Protein AF-A0A8S3TZ67-F1 (afdb_monomer)

Secondary structure (DSSP, 8-state):
-HHHHHHT--HHHHHHHHHHHHHHHHTTGGGTTTS-HHHHHHHHHHHHHHTT--TTTS-TTT--HHHHHHHHHHHHHHHHHTT--B-SSSTT-BTTTTS-HHHHHHHHHHHHT--SHHHHHHHHHHHHHHHTT-------S-HHHHHHHHHHHHHHHHHHHHHHHHHHHHHHHHHHHHHHHHTTS--

Mean predicted aligned error: 13.48 Å

Radius of gyration: 19.97 Å; Cα contacts (8 Å, |Δi|>4): 130; chains: 1; bounding box: 41×40×71 Å

Structure (mmCIF, N/CA/C/O backbone):
data_AF-A0A8S3TZ67-F1
#
_entry.id   AF-A0A8S3TZ67-F1
#
loop_
_atom_site.group_PDB
_atom_site.id
_atom_site.type_symbol
_atom_site.label_atom_id
_atom_site.label_alt_id
_atom_site.label_comp_id
_atom_site.label_asym_id
_atom_site.label_entity_id
_atom_site.label_seq_id
_atom_site.pdbx_PDB_ins_code
_atom_site.Cartn_x
_atom_site.Cartn_y
_atom_site.Cartn_z
_atom_site.occupancy
_atom_site.B_iso_or_equiv
_atom_site.auth_seq_id
_atom_site.auth_comp_id
_atom_site.auth_asym_id
_atom_site.auth_atom_id
_atom_site.pdbx_PDB_model_num
ATOM 1 N N . MET A 1 1 ? 15.037 -9.070 14.033 1.00 59.31 1 MET A N 1
ATOM 2 C CA . MET A 1 1 ? 14.341 -10.080 13.208 1.00 59.31 1 MET A CA 1
ATOM 3 C C . MET A 1 1 ? 13.745 -9.465 11.938 1.00 59.31 1 MET A C 1
ATOM 5 O O . MET A 1 1 ? 14.031 -9.953 10.861 1.00 59.31 1 MET A O 1
ATOM 9 N N . GLU A 1 2 ? 13.053 -8.323 12.009 1.00 57.09 2 GLU A N 1
ATOM 10 C CA . GLU A 1 2 ? 12.506 -7.618 10.828 1.00 57.09 2 GLU A CA 1
ATOM 11 C C . GLU A 1 2 ? 13.542 -6.859 9.967 1.00 57.09 2 GLU A C 1
ATOM 13 O O . GLU A 1 2 ? 13.367 -6.686 8.762 1.00 57.09 2 GLU A O 1
ATOM 18 N N . ILE A 1 3 ? 14.631 -6.388 10.584 1.00 60.09 3 ILE A N 1
ATOM 19 C CA . ILE A 1 3 ? 15.734 -5.696 9.892 1.00 60.09 3 ILE A CA 1
ATOM 20 C C . ILE A 1 3 ? 16.461 -6.654 8.934 1.00 60.09 3 ILE A C 1
ATOM 22 O O . ILE A 1 3 ? 16.800 -6.258 7.823 1.00 60.09 3 ILE A O 1
ATOM 26 N N . ALA A 1 4 ? 16.614 -7.922 9.329 1.00 61.59 4 ALA A N 1
ATOM 27 C CA . ALA A 1 4 ? 17.269 -8.946 8.517 1.00 61.59 4 ALA A CA 1
ATOM 28 C C . ALA A 1 4 ? 16.495 -9.246 7.220 1.00 61.59 4 ALA A C 1
ATOM 30 O O . ALA A 1 4 ? 17.108 -9.397 6.170 1.00 61.59 4 ALA A O 1
ATOM 31 N N . LEU A 1 5 ? 15.155 -9.250 7.263 1.00 67.50 5 LEU A N 1
ATOM 32 C CA . LEU A 1 5 ? 14.333 -9.472 6.066 1.00 67.50 5 LEU A CA 1
ATOM 33 C C . LEU A 1 5 ? 14.510 -8.357 5.028 1.00 67.50 5 LEU A C 1
ATOM 35 O O . LEU A 1 5 ? 14.670 -8.636 3.849 1.00 67.50 5 LEU A O 1
ATOM 39 N N . VAL A 1 6 ? 14.552 -7.093 5.464 1.00 68.06 6 VAL A N 1
ATOM 40 C CA . VAL A 1 6 ? 14.756 -5.958 4.542 1.00 68.06 6 VAL A CA 1
ATOM 41 C C . VAL A 1 6 ? 16.170 -5.939 3.967 1.00 68.06 6 VAL A C 1
ATOM 43 O O . VAL A 1 6 ? 16.365 -5.557 2.814 1.00 68.06 6 VAL A O 1
ATOM 46 N N . GLN A 1 7 ? 17.169 -6.333 4.760 1.00 69.69 7 GLN A N 1
ATOM 47 C CA . GLN A 1 7 ? 18.560 -6.410 4.304 1.00 69.69 7 GLN A CA 1
ATOM 48 C C . GLN A 1 7 ? 18.729 -7.429 3.171 1.00 69.69 7 GLN A C 1
ATOM 50 O O . GLN A 1 7 ? 19.477 -7.166 2.226 1.00 69.69 7 GLN A O 1
ATOM 55 N N . ASN A 1 8 ? 17.965 -8.520 3.229 1.00 76.06 8 ASN A N 1
ATOM 56 C CA . ASN A 1 8 ? 17.988 -9.596 2.245 1.00 76.06 8 ASN A CA 1
ATOM 57 C C . ASN A 1 8 ? 17.088 -9.354 1.025 1.00 76.06 8 ASN A C 1
ATOM 59 O O . ASN A 1 8 ? 17.009 -10.225 0.169 1.00 76.06 8 ASN A O 1
ATOM 63 N N . PHE A 1 9 ? 16.444 -8.187 0.898 1.00 77.31 9 PHE A N 1
ATOM 64 C CA . PHE A 1 9 ? 15.652 -7.897 -0.296 1.00 77.31 9 PHE A CA 1
ATOM 65 C C . PHE A 1 9 ? 16.495 -7.901 -1.575 1.00 77.31 9 PHE A C 1
ATOM 67 O O . PHE A 1 9 ? 17.571 -7.284 -1.631 1.00 77.31 9 PHE A O 1
ATOM 74 N N . THR A 1 10 ? 15.946 -8.504 -2.628 1.00 79.44 10 THR A N 1
ATOM 75 C CA . THR A 1 10 ? 16.467 -8.388 -3.994 1.00 79.44 10 THR A CA 1
ATOM 76 C C . THR A 1 10 ? 16.389 -6.931 -4.486 1.00 79.44 10 THR A C 1
ATOM 78 O O . THR A 1 10 ? 15.688 -6.097 -3.893 1.00 79.44 10 THR A O 1
ATOM 81 N N . PRO A 1 11 ? 17.115 -6.553 -5.555 1.00 79.44 11 PRO A N 1
ATOM 82 C CA . PRO A 1 11 ? 17.018 -5.212 -6.137 1.00 79.44 11 PRO A CA 1
ATOM 83 C C . PRO A 1 11 ? 15.591 -4.831 -6.557 1.00 79.44 11 PRO A C 1
ATOM 85 O O . PRO A 1 11 ? 15.162 -3.698 -6.301 1.00 79.44 11 PRO A O 1
ATOM 88 N N . LEU A 1 12 ? 14.845 -5.775 -7.141 1.00 80.38 12 LEU A N 1
ATOM 89 C CA . LEU A 1 12 ? 13.431 -5.607 -7.468 1.00 80.38 12 LEU A CA 1
ATOM 90 C C . LEU A 1 12 ? 12.615 -5.313 -6.202 1.00 80.38 12 LEU A C 1
ATOM 92 O O . LEU A 1 12 ? 11.968 -4.269 -6.126 1.00 80.38 12 LEU A O 1
ATOM 96 N N . GLN A 1 13 ? 12.754 -6.137 -5.159 1.00 82.62 13 GLN A N 1
ATOM 97 C CA . GLN A 1 13 ? 11.997 -5.968 -3.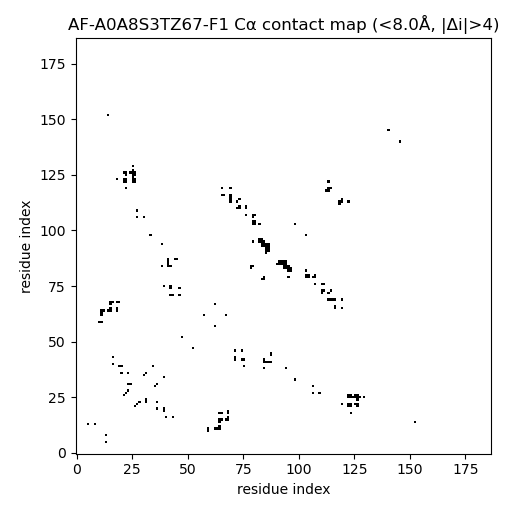917 1.00 82.62 13 GLN A CA 1
ATOM 98 C C . GLN A 1 13 ? 12.298 -4.637 -3.211 1.00 82.62 13 GLN A C 1
ATOM 100 O O . GLN A 1 13 ? 11.405 -3.952 -2.704 1.00 82.62 13 GLN A O 1
ATOM 105 N N . LYS A 1 14 ? 13.568 -4.210 -3.223 1.00 82.44 14 LYS A N 1
ATOM 106 C CA . LYS A 1 14 ? 13.978 -2.885 -2.728 1.00 82.44 14 LYS A CA 1
ATOM 107 C C . LYS A 1 14 ? 13.292 -1.764 -3.506 1.00 82.44 14 LYS A C 1
ATOM 109 O O . LYS A 1 14 ? 12.814 -0.807 -2.896 1.00 82.44 14 LYS A O 1
ATOM 114 N N . SER A 1 15 ? 13.230 -1.882 -4.829 1.00 83.44 15 SER A N 1
ATOM 115 C CA . SER A 1 15 ? 12.606 -0.886 -5.707 1.00 83.44 15 SER A CA 1
ATOM 116 C C . SER A 1 15 ? 11.095 -0.813 -5.488 1.00 83.44 15 SER A C 1
ATOM 118 O O . SER A 1 15 ? 10.561 0.276 -5.272 1.00 83.44 15 SER A O 1
ATOM 120 N N . THR A 1 16 ? 10.423 -1.963 -5.438 1.00 87.38 16 THR A N 1
ATOM 121 C CA . THR A 1 16 ? 8.992 -2.089 -5.132 1.00 87.38 16 THR A CA 1
ATOM 122 C C . THR A 1 16 ? 8.666 -1.458 -3.780 1.00 87.38 16 THR A C 1
ATOM 124 O O . THR A 1 16 ? 7.779 -0.608 -3.676 1.00 87.38 16 THR A O 1
ATOM 127 N N . PHE A 1 17 ? 9.440 -1.776 -2.739 1.00 87.00 17 PHE A N 1
ATOM 128 C CA . PHE A 1 17 ? 9.216 -1.215 -1.410 1.00 87.00 17 PHE A CA 1
ATOM 129 C C . PHE A 1 17 ? 9.448 0.306 -1.347 1.00 87.00 17 PHE A C 1
ATOM 131 O O . PHE A 1 17 ? 8.742 1.018 -0.627 1.00 87.00 17 PHE A O 1
ATOM 138 N N . LEU A 1 18 ? 10.407 0.836 -2.114 1.00 86.38 18 LEU A N 1
ATOM 139 C CA . LEU A 1 18 ? 10.620 2.282 -2.239 1.00 86.38 18 LEU A CA 1
ATOM 140 C C . LEU A 1 18 ? 9.444 2.980 -2.934 1.00 86.38 18 LEU A C 1
ATOM 142 O O . LEU A 1 18 ? 9.020 4.041 -2.472 1.00 86.38 18 LEU A O 1
ATOM 146 N N . LEU A 1 19 ? 8.888 2.385 -3.992 1.00 89.62 19 LEU A N 1
ATOM 147 C CA . LEU A 1 19 ? 7.702 2.909 -4.673 1.00 89.62 19 LEU A CA 1
ATOM 148 C C . LEU A 1 19 ? 6.471 2.892 -3.758 1.00 89.62 19 LEU A C 1
ATOM 150 O O . LEU A 1 19 ? 5.780 3.904 -3.659 1.00 89.62 19 LEU A O 1
ATOM 154 N N . LEU A 1 20 ? 6.246 1.805 -3.013 1.00 92.19 20 LEU A N 1
ATOM 155 C CA . LEU A 1 20 ? 5.174 1.730 -2.011 1.00 92.19 20 LEU A CA 1
ATOM 156 C C . LEU A 1 20 ? 5.321 2.819 -0.943 1.00 92.19 20 LEU A C 1
ATOM 158 O O . LEU A 1 20 ? 4.348 3.484 -0.594 1.00 92.19 20 LEU A O 1
ATOM 162 N N . LYS A 1 21 ? 6.545 3.063 -0.457 1.00 88.31 21 LYS A N 1
ATOM 163 C CA . LYS A 1 21 ? 6.825 4.169 0.470 1.0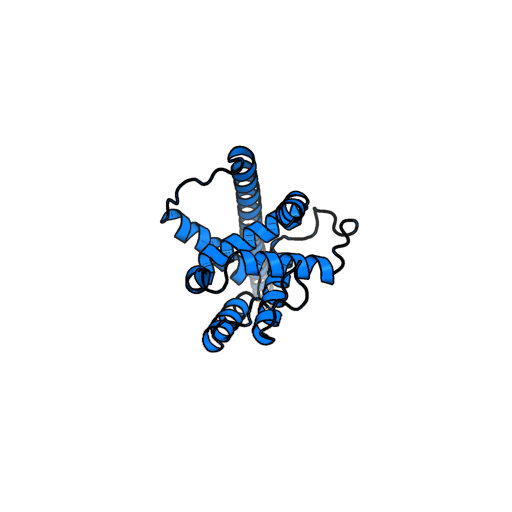0 88.31 21 LYS A CA 1
ATOM 164 C C . LYS A 1 21 ? 6.526 5.537 -0.139 1.00 88.31 21 LYS A C 1
ATOM 166 O O . LYS A 1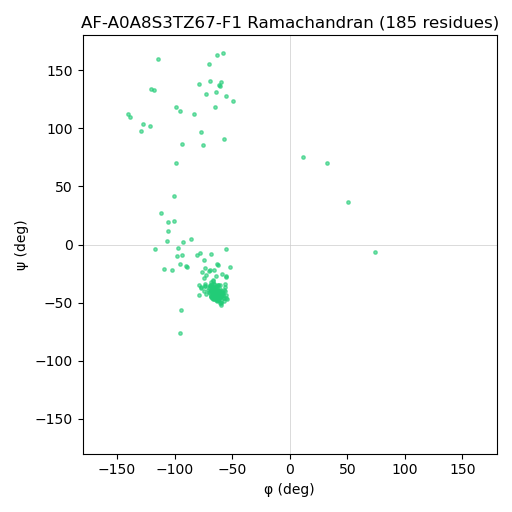 21 ? 6.006 6.393 0.575 1.00 88.31 21 LYS A O 1
ATOM 171 N N . ALA A 1 22 ? 6.857 5.750 -1.411 1.00 87.56 22 ALA A N 1
ATOM 172 C CA . ALA A 1 22 ? 6.544 6.993 -2.107 1.00 87.56 22 ALA A CA 1
ATOM 173 C C . ALA A 1 22 ? 5.025 7.190 -2.206 1.00 87.56 22 ALA A C 1
ATOM 175 O O . ALA A 1 22 ? 4.522 8.225 -1.786 1.00 87.56 22 ALA A O 1
ATOM 176 N N . ILE A 1 23 ? 4.277 6.175 -2.645 1.00 91.19 23 ILE A N 1
ATOM 177 C CA . ILE A 1 23 ? 2.806 6.219 -2.706 1.00 91.19 23 ILE A CA 1
ATOM 178 C C . ILE A 1 23 ? 2.213 6.499 -1.324 1.00 91.19 23 ILE A C 1
ATOM 180 O O . ILE A 1 23 ? 1.367 7.379 -1.186 1.00 91.19 23 ILE A O 1
ATOM 184 N N . HIS A 1 24 ? 2.698 5.807 -0.291 1.00 91.50 24 HIS A N 1
ATOM 185 C CA . HIS A 1 24 ? 2.246 6.003 1.081 1.00 91.50 24 HIS A CA 1
ATOM 186 C C . HIS A 1 24 ? 2.472 7.446 1.562 1.00 91.50 24 HIS A C 1
ATOM 188 O O . HIS A 1 24 ? 1.546 8.086 2.049 1.00 91.50 24 HIS A O 1
ATOM 194 N N . LYS A 1 25 ? 3.687 7.978 1.397 1.00 86.56 25 LYS A N 1
ATOM 195 C CA . LYS A 1 25 ? 4.037 9.327 1.865 1.00 86.56 25 LYS A CA 1
ATOM 196 C C . LYS A 1 25 ? 3.494 10.453 0.986 1.00 86.56 25 LYS A C 1
ATOM 198 O O . LYS A 1 25 ? 3.399 11.577 1.459 1.00 86.56 25 LYS A O 1
ATOM 203 N N . GLY A 1 26 ? 3.210 10.183 -0.284 1.00 86.31 26 GLY A N 1
ATOM 204 C CA . GLY A 1 26 ? 2.691 11.165 -1.229 1.00 86.31 26 GLY A CA 1
ATOM 205 C C . GLY A 1 26 ? 1.172 11.109 -1.315 1.00 86.31 26 GLY A C 1
ATOM 206 O O . GLY A 1 26 ? 0.472 11.954 -0.759 1.00 86.31 26 GLY A O 1
ATOM 207 N N . TYR A 1 27 ? 0.674 10.088 -2.010 1.00 90.31 27 TYR A N 1
ATOM 208 C CA . TYR A 1 27 ? -0.740 9.923 -2.349 1.00 90.31 27 TYR A CA 1
ATOM 209 C C . TYR A 1 27 ? -1.621 9.570 -1.146 1.00 90.31 27 TYR A C 1
ATOM 211 O O . TYR A 1 27 ? -2.726 10.084 -1.028 1.00 90.31 27 TYR A O 1
ATOM 219 N N . LEU A 1 28 ? -1.130 8.726 -0.235 1.00 91.56 28 LEU A N 1
ATOM 220 C CA . LEU A 1 28 ? -1.880 8.273 0.947 1.00 91.56 28 LEU A CA 1
ATOM 221 C C . LEU A 1 28 ? -1.476 9.014 2.229 1.00 91.56 28 LEU A C 1
ATOM 223 O O . LEU A 1 28 ? -1.708 8.517 3.330 1.00 91.56 28 LEU A O 1
ATOM 227 N N . SER A 1 29 ? -0.867 10.194 2.095 1.00 89.75 29 SER A N 1
ATOM 228 C CA . SER A 1 29 ? -0.321 10.969 3.216 1.00 89.75 29 SER A CA 1
ATOM 229 C C . SER A 1 29 ? -1.359 11.284 4.294 1.00 89.75 29 SER A C 1
ATOM 231 O O . SER A 1 29 ? -1.048 11.202 5.480 1.00 89.75 29 SER A O 1
ATOM 233 N N . GLU A 1 30 ? -2.607 11.555 3.902 1.00 91.19 30 GLU A N 1
ATOM 234 C CA . GLU A 1 30 ? -3.723 11.803 4.827 1.00 91.19 30 GLU A CA 1
ATOM 235 C C . GLU A 1 30 ? -4.056 10.602 5.734 1.00 91.19 30 GLU A C 1
ATOM 237 O O . GLU A 1 30 ? -4.702 10.759 6.770 1.00 91.19 30 GLU A O 1
ATOM 242 N N . TYR A 1 31 ? -3.600 9.401 5.366 1.00 92.56 31 TYR A N 1
ATOM 243 C CA . TYR A 1 31 ? -3.817 8.164 6.111 1.00 92.56 31 TYR A CA 1
ATOM 244 C C . TYR A 1 31 ? -2.563 7.676 6.841 1.00 92.56 31 TYR A C 1
ATOM 246 O O . TYR A 1 31 ? -2.621 6.618 7.464 1.00 92.56 31 TYR A O 1
ATOM 254 N N . ALA A 1 32 ? -1.444 8.406 6.798 1.00 88.12 32 ALA A N 1
ATOM 255 C CA . ALA A 1 32 ? -0.150 7.902 7.265 1.00 88.12 32 ALA A CA 1
ATOM 256 C C . ALA A 1 32 ? -0.092 7.583 8.772 1.00 88.12 32 ALA A C 1
ATOM 258 O O . ALA A 1 32 ? 0.663 6.702 9.192 1.00 88.12 32 ALA A O 1
ATOM 259 N N . GLU A 1 33 ? -0.910 8.260 9.583 1.00 87.88 33 GLU A N 1
ATOM 260 C CA . GLU A 1 33 ? -1.045 7.983 11.022 1.00 87.88 33 GLU A CA 1
ATOM 261 C C . GLU A 1 33 ? -1.809 6.681 11.307 1.00 87.88 33 GLU A C 1
ATOM 263 O O . GLU A 1 33 ? -1.610 6.047 12.339 1.00 87.88 33 GLU A O 1
ATOM 268 N N . ILE A 1 34 ? -2.674 6.268 10.378 1.00 91.00 34 ILE A N 1
ATOM 269 C CA . ILE A 1 34 ? -3.539 5.091 10.497 1.00 91.00 34 ILE A CA 1
ATOM 270 C C . ILE A 1 34 ? -2.851 3.896 9.837 1.00 91.00 34 ILE A C 1
ATOM 272 O O . ILE A 1 34 ? -2.601 2.870 10.468 1.00 91.00 34 ILE A O 1
ATOM 276 N N . LEU A 1 35 ? -2.498 4.045 8.561 1.00 92.12 35 LEU A N 1
ATOM 277 C CA . LEU A 1 35 ? -1.827 3.038 7.757 1.00 92.12 35 LEU A CA 1
ATOM 278 C C . LEU A 1 35 ? -0.327 3.323 7.698 1.00 92.12 35 LEU A C 1
ATOM 280 O O . LEU A 1 35 ? 0.224 3.689 6.667 1.00 92.12 35 LEU A O 1
ATOM 284 N N . THR A 1 36 ? 0.341 3.133 8.832 1.00 92.00 36 THR A N 1
ATOM 285 C CA . THR A 1 36 ? 1.783 3.366 8.965 1.00 92.00 36 THR A CA 1
ATOM 286 C C . THR A 1 36 ? 2.633 2.529 7.996 1.00 92.00 36 THR A C 1
ATOM 288 O O . THR A 1 36 ? 2.218 1.491 7.473 1.00 92.00 36 THR A O 1
ATOM 291 N N . THR A 1 37 ? 3.902 2.919 7.837 1.00 88.56 37 THR A N 1
ATOM 292 C CA . THR A 1 37 ? 4.900 2.162 7.054 1.00 88.56 37 THR A CA 1
ATOM 293 C C . THR A 1 37 ? 5.041 0.706 7.525 1.00 88.56 37 THR A C 1
ATOM 295 O O . THR A 1 37 ? 5.391 -0.161 6.726 1.00 88.56 37 THR A O 1
ATOM 298 N N . TYR A 1 38 ? 4.750 0.422 8.799 1.00 90.94 38 TYR A N 1
ATOM 299 C CA . TYR A 1 38 ? 4.791 -0.934 9.343 1.00 90.94 38 TYR A CA 1
ATOM 300 C C . TYR A 1 38 ? 3.725 -1.850 8.724 1.00 90.94 38 TYR A C 1
ATOM 302 O O . TYR A 1 38 ? 4.014 -3.004 8.408 1.00 90.94 38 TYR A O 1
ATOM 310 N N . HIS A 1 39 ? 2.522 -1.327 8.472 1.00 94.31 39 HIS A N 1
ATOM 311 C CA . HIS A 1 39 ? 1.459 -2.074 7.795 1.00 94.31 39 HIS A CA 1
ATOM 312 C C . HIS A 1 39 ? 1.859 -2.424 6.364 1.00 94.31 39 HIS A C 1
ATOM 314 O O . HIS A 1 39 ? 1.769 -3.581 5.971 1.00 94.31 39 HIS A O 1
ATOM 320 N N . TRP A 1 40 ? 2.378 -1.449 5.612 1.00 93.69 40 TRP A N 1
ATOM 321 C CA . TRP A 1 40 ? 2.870 -1.665 4.247 1.00 93.69 40 TRP A CA 1
ATOM 322 C C . TRP A 1 40 ? 3.982 -2.699 4.183 1.00 93.69 40 TRP A C 1
ATOM 324 O O . TRP A 1 40 ? 3.993 -3.553 3.304 1.00 93.69 40 TRP A O 1
ATOM 334 N N . LYS A 1 41 ? 4.903 -2.648 5.142 1.00 90.81 41 LYS A N 1
ATOM 335 C CA . LYS A 1 41 ? 5.993 -3.610 5.244 1.00 90.81 41 LYS A CA 1
ATOM 336 C C . LYS A 1 41 ? 5.500 -5.015 5.575 1.00 90.81 41 LYS A C 1
ATOM 338 O O . LYS A 1 41 ? 5.924 -5.968 4.933 1.00 90.81 41 LYS A O 1
ATOM 343 N N . THR A 1 42 ? 4.574 -5.133 6.522 1.00 93.19 42 THR A N 1
ATOM 344 C CA . THR A 1 42 ? 3.948 -6.411 6.880 1.00 93.19 42 THR A CA 1
ATOM 345 C C . THR A 1 42 ? 3.182 -7.002 5.699 1.00 93.19 42 THR A C 1
ATOM 347 O O . THR A 1 42 ? 3.375 -8.169 5.372 1.00 93.19 42 THR A O 1
ATOM 350 N N . ALA A 1 43 ? 2.364 -6.193 5.021 1.00 94.25 43 ALA A N 1
ATOM 351 C CA . ALA A 1 43 ? 1.627 -6.621 3.837 1.00 94.25 43 ALA A CA 1
ATOM 352 C C . ALA A 1 43 ? 2.571 -7.070 2.720 1.00 94.25 43 ALA A C 1
ATOM 354 O O . ALA A 1 43 ? 2.324 -8.090 2.088 1.00 94.25 43 ALA A O 1
ATOM 355 N N . TYR A 1 44 ? 3.678 -6.353 2.522 1.00 91.94 44 TYR A N 1
ATOM 356 C CA . TYR A 1 44 ? 4.668 -6.714 1.522 1.00 91.94 44 TYR A CA 1
ATOM 357 C C . TYR A 1 44 ? 5.346 -8.055 1.822 1.00 91.94 44 TYR A C 1
ATOM 359 O O . TYR A 1 44 ? 5.427 -8.903 0.942 1.00 91.94 44 TYR A O 1
ATOM 367 N N . PHE A 1 45 ? 5.767 -8.294 3.068 1.00 89.94 45 PHE A N 1
ATOM 368 C CA . PHE A 1 45 ? 6.357 -9.580 3.442 1.00 89.94 45 PHE A CA 1
ATOM 369 C C . PHE A 1 45 ? 5.381 -10.746 3.267 1.00 89.94 45 PHE A C 1
ATOM 371 O O . PHE A 1 45 ? 5.747 -11.756 2.673 1.00 89.94 45 PHE A O 1
ATOM 378 N N . LEU A 1 46 ? 4.136 -10.590 3.731 1.00 90.38 46 LEU A N 1
ATOM 379 C CA . LEU A 1 46 ? 3.101 -11.611 3.554 1.00 90.38 46 LEU A CA 1
ATOM 380 C C . LEU A 1 46 ? 2.793 -11.855 2.077 1.00 90.38 46 LEU A C 1
ATOM 382 O O . LEU A 1 46 ? 2.573 -12.992 1.671 1.00 90.38 46 LEU A O 1
ATOM 386 N N . TYR A 1 47 ? 2.769 -10.801 1.263 1.00 89.38 47 TYR A N 1
ATOM 387 C CA . TYR A 1 47 ? 2.588 -10.933 -0.174 1.00 89.38 47 TYR A CA 1
ATOM 388 C C . TYR A 1 47 ? 3.724 -11.756 -0.800 1.00 89.38 47 TYR A C 1
ATOM 390 O O . TYR A 1 47 ? 3.437 -12.708 -1.526 1.00 89.38 47 TYR A O 1
ATOM 398 N N . CYS A 1 48 ? 4.984 -11.451 -0.467 1.00 85.31 48 CYS A N 1
ATOM 399 C CA . CYS A 1 48 ? 6.145 -12.186 -0.971 1.00 85.31 48 CYS A CA 1
ATOM 400 C C . CYS A 1 48 ? 6.155 -13.662 -0.544 1.00 85.31 48 CYS A C 1
ATOM 402 O O . CYS A 1 48 ? 6.491 -14.523 -1.353 1.00 85.31 48 CYS A O 1
ATOM 404 N N . GLU A 1 49 ? 5.770 -13.954 0.702 1.00 84.06 49 GLU A N 1
ATOM 405 C CA . GLU A 1 49 ? 5.702 -15.318 1.243 1.00 84.06 49 GLU A CA 1
ATOM 406 C C . GLU A 1 49 ? 4.588 -16.147 0.583 1.00 84.06 49 GLU A C 1
ATOM 408 O O . GLU A 1 49 ? 4.815 -17.284 0.180 1.00 84.06 49 GLU A O 1
ATOM 413 N N . ASN A 1 50 ? 3.395 -15.566 0.413 1.00 80.19 50 ASN A N 1
ATOM 414 C CA . ASN A 1 50 ? 2.229 -16.279 -0.119 1.00 80.19 50 ASN A CA 1
ATOM 415 C C . ASN A 1 50 ? 2.292 -16.555 -1.627 1.00 80.19 50 ASN A C 1
ATOM 417 O O . ASN A 1 50 ? 1.551 -17.406 -2.115 1.00 80.19 50 ASN A O 1
ATOM 421 N N . HIS A 1 51 ? 3.120 -15.825 -2.372 1.00 71.88 51 HIS A N 1
ATOM 422 C CA . HIS A 1 51 ? 3.140 -15.902 -3.835 1.00 71.88 51 HIS A CA 1
ATOM 423 C C . HIS A 1 51 ? 4.346 -16.651 -4.391 1.00 71.88 51 HIS A C 1
ATOM 425 O O . HIS A 1 51 ? 4.632 -16.455 -5.569 1.00 71.88 51 HIS A O 1
ATOM 431 N N . GLU A 1 52 ? 5.018 -17.481 -3.570 1.00 57.78 52 GLU A N 1
ATOM 432 C CA . GLU A 1 52 ? 6.270 -18.179 -3.906 1.00 57.78 52 GLU A CA 1
ATOM 433 C C . GLU A 1 52 ? 7.094 -17.309 -4.852 1.00 57.78 52 GLU A C 1
ATOM 435 O O . GLU A 1 52 ? 7.148 -17.568 -6.056 1.00 57.78 52 GLU A O 1
ATOM 440 N N . PHE A 1 53 ? 7.643 -16.203 -4.330 1.00 55.81 53 PHE A N 1
ATOM 441 C CA . PHE A 1 53 ? 8.616 -15.413 -5.079 1.00 55.81 53 PHE A CA 1
ATOM 442 C C . PHE A 1 53 ? 9.762 -16.346 -5.452 1.00 55.81 53 PHE A C 1
ATOM 444 O O . PHE A 1 53 ? 10.692 -16.557 -4.682 1.00 55.81 53 PHE A O 1
ATOM 451 N N . ASP A 1 54 ? 9.646 -16.971 -6.616 1.00 49.81 54 ASP A N 1
ATOM 452 C CA . ASP A 1 54 ? 10.640 -17.870 -7.148 1.00 49.81 54 ASP A CA 1
ATOM 453 C C . ASP A 1 54 ? 11.763 -16.957 -7.631 1.00 49.81 54 ASP A C 1
ATOM 455 O O . ASP A 1 54 ? 11.775 -16.483 -8.771 1.00 49.81 54 ASP A O 1
ATOM 459 N N . GLU A 1 55 ? 12.652 -16.624 -6.691 1.00 51.12 55 GLU A N 1
ATOM 460 C CA . GLU A 1 55 ? 13.828 -15.766 -6.862 1.00 51.12 55 GLU A CA 1
ATOM 461 C C . GLU A 1 55 ? 14.695 -16.228 -8.047 1.00 51.12 55 GLU A C 1
ATOM 463 O O . GLU A 1 55 ? 15.472 -15.450 -8.589 1.00 51.12 55 GLU A O 1
ATOM 468 N N . LEU A 1 56 ? 14.529 -17.485 -8.478 1.00 42.25 56 LEU A N 1
ATOM 469 C CA . LEU A 1 56 ? 15.198 -18.110 -9.616 1.00 42.25 56 LEU A CA 1
ATOM 470 C C . LEU A 1 56 ? 14.462 -17.961 -10.959 1.00 42.25 56 LEU A C 1
ATOM 472 O O . LEU A 1 56 ? 15.089 -18.167 -11.997 1.00 42.25 56 LEU A O 1
ATOM 476 N N . LYS A 1 57 ? 13.162 -17.634 -10.981 1.00 43.62 57 LYS A N 1
ATOM 477 C CA . LYS A 1 57 ? 12.373 -17.511 -12.227 1.00 43.62 57 LYS A CA 1
ATOM 478 C C . LYS A 1 57 ? 12.132 -16.080 -12.680 1.00 43.62 57 LYS A C 1
ATOM 480 O O . LYS A 1 57 ? 11.848 -15.869 -13.856 1.00 43.62 57 LYS A O 1
ATOM 485 N N . ARG A 1 58 ? 12.219 -15.104 -11.779 1.00 50.78 58 ARG A N 1
ATOM 486 C CA . ARG A 1 58 ? 12.195 -13.690 -12.156 1.00 50.78 58 ARG A CA 1
ATOM 487 C C . ARG A 1 58 ? 13.629 -13.226 -12.324 1.00 50.78 58 ARG A C 1
ATOM 489 O O . ARG A 1 58 ? 14.229 -12.725 -11.383 1.00 50.78 58 ARG A O 1
ATOM 496 N N . ASP A 1 59 ? 14.170 -13.429 -13.521 1.00 48.25 59 ASP A N 1
ATOM 497 C CA . ASP A 1 59 ? 15.347 -12.683 -13.955 1.00 48.25 59 ASP A CA 1
ATOM 498 C C . ASP A 1 59 ? 15.060 -11.194 -13.672 1.00 48.25 59 ASP A C 1
ATOM 500 O O . ASP A 1 59 ? 14.022 -10.671 -14.094 1.00 48.25 59 ASP A O 1
ATOM 504 N N . ASP A 1 60 ? 15.930 -10.532 -12.899 1.00 51.62 60 ASP A N 1
ATOM 505 C CA . ASP A 1 60 ? 15.805 -9.135 -12.432 1.00 51.62 60 ASP A CA 1
ATOM 506 C C . ASP A 1 60 ? 15.617 -8.126 -13.595 1.00 51.62 60 ASP A C 1
ATOM 508 O O . ASP A 1 60 ? 15.443 -6.924 -13.382 1.00 51.62 60 ASP A O 1
ATOM 512 N N . THR A 1 61 ? 15.668 -8.603 -14.839 1.00 51.62 61 THR A N 1
ATOM 513 C CA . THR A 1 61 ? 15.572 -7.847 -16.082 1.00 51.62 61 THR A CA 1
ATOM 514 C C . THR A 1 61 ? 14.173 -7.786 -16.709 1.00 51.62 61 THR A C 1
ATOM 516 O O . THR A 1 61 ? 13.950 -6.884 -17.517 1.00 51.62 61 THR A O 1
ATOM 519 N N . GLU A 1 62 ? 13.216 -8.651 -16.342 1.00 56.47 62 GLU A N 1
ATOM 520 C CA . GLU A 1 62 ? 11.902 -8.702 -17.025 1.00 56.47 62 GLU A CA 1
ATOM 521 C C . GLU A 1 62 ? 10.708 -8.180 -16.212 1.00 56.47 62 GLU A C 1
ATOM 523 O O . GLU A 1 62 ? 9.698 -7.791 -16.799 1.00 56.47 62 GLU A O 1
ATOM 528 N N . VAL A 1 63 ? 10.792 -8.125 -14.878 1.00 67.50 63 VAL A N 1
ATOM 529 C CA . VAL A 1 63 ? 9.646 -7.719 -14.046 1.00 67.50 63 VAL A CA 1
ATOM 530 C C . VAL A 1 63 ? 9.754 -6.259 -13.631 1.00 67.50 63 VAL A C 1
ATOM 532 O O . VAL A 1 63 ? 10.676 -5.851 -12.926 1.00 67.50 63 VAL A O 1
ATOM 535 N N . CYS A 1 64 ? 8.772 -5.461 -14.049 1.00 77.81 64 CYS A N 1
ATOM 536 C CA . CYS A 1 64 ? 8.701 -4.055 -13.695 1.00 77.81 64 CYS A CA 1
ATOM 537 C C . CYS A 1 64 ? 8.290 -3.897 -12.215 1.00 77.81 64 CYS A C 1
ATOM 539 O O . CYS A 1 64 ? 7.255 -4.433 -11.813 1.00 77.81 64 CYS A O 1
ATOM 541 N N . PRO A 1 65 ? 9.013 -3.105 -11.395 1.00 83.56 65 PRO A N 1
ATOM 542 C CA . PRO A 1 65 ? 8.632 -2.851 -10.000 1.00 83.56 65 PRO A CA 1
ATOM 543 C C . PRO A 1 65 ? 7.211 -2.291 -9.838 1.00 83.56 65 PRO A C 1
ATOM 545 O O . PRO A 1 65 ? 6.570 -2.496 -8.814 1.00 83.56 65 PRO A O 1
ATOM 548 N N . PHE A 1 66 ? 6.695 -1.585 -10.847 1.00 85.25 66 PHE A N 1
ATOM 549 C CA . PHE A 1 66 ? 5.328 -1.061 -10.851 1.00 85.25 66 PHE A CA 1
ATOM 550 C C . PHE A 1 66 ? 4.261 -2.163 -10.937 1.00 85.25 66 PHE A C 1
ATOM 552 O O . PHE A 1 66 ? 3.198 -2.014 -10.333 1.00 85.25 66 PHE A O 1
ATOM 559 N N . ASP A 1 67 ? 4.547 -3.271 -11.624 1.00 84.50 67 ASP A N 1
ATOM 560 C CA . ASP A 1 67 ? 3.634 -4.417 -11.687 1.00 84.50 67 ASP A CA 1
ATOM 561 C C . ASP A 1 67 ? 3.532 -5.074 -10.309 1.00 84.50 67 ASP A C 1
ATOM 563 O O . ASP A 1 67 ? 2.446 -5.384 -9.823 1.00 84.50 67 ASP A O 1
ATOM 567 N N . GLU A 1 68 ? 4.665 -5.213 -9.622 1.00 86.38 68 GLU A N 1
ATOM 568 C CA . GLU A 1 68 ? 4.693 -5.732 -8.259 1.00 86.38 68 GLU A CA 1
ATOM 569 C C . GLU A 1 68 ? 4.006 -4.786 -7.267 1.00 86.38 68 GLU A C 1
ATOM 571 O O . GLU A 1 68 ? 3.242 -5.237 -6.417 1.00 86.38 68 G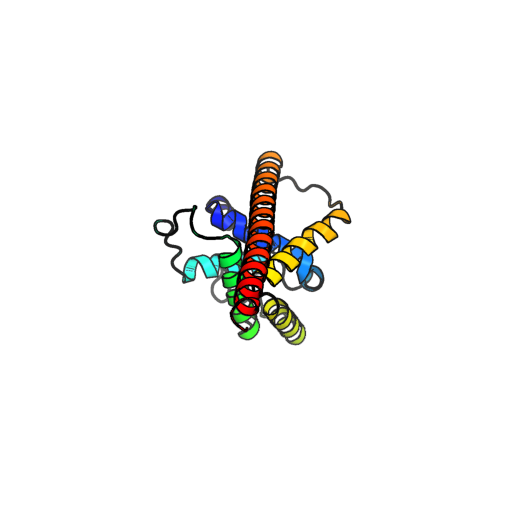LU A O 1
ATOM 576 N N . VAL A 1 69 ? 4.200 -3.470 -7.410 1.00 91.19 69 VAL A N 1
ATOM 577 C CA . VAL A 1 69 ? 3.457 -2.465 -6.635 1.00 91.19 69 VAL A CA 1
ATOM 578 C C . VAL A 1 69 ? 1.952 -2.652 -6.81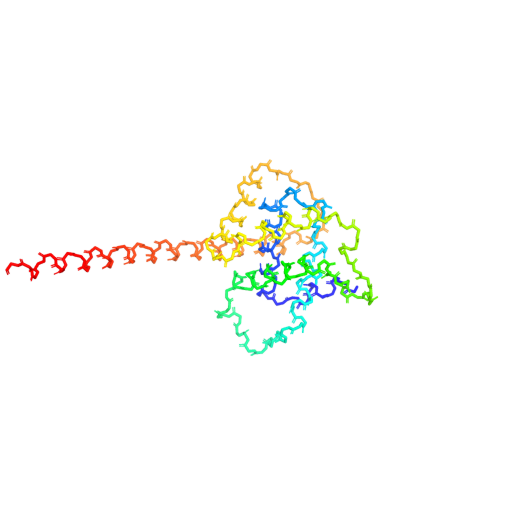1 1.00 91.19 69 VAL A C 1
ATOM 580 O O . VAL A 1 69 ? 1.235 -2.648 -5.813 1.00 91.19 69 VAL A O 1
ATOM 583 N N . SER A 1 70 ? 1.470 -2.843 -8.043 1.00 90.88 70 SER A N 1
ATOM 584 C CA . SER A 1 70 ? 0.046 -3.075 -8.314 1.00 90.88 70 SER A CA 1
ATOM 585 C C . SER A 1 70 ? -0.481 -4.294 -7.549 1.00 90.88 70 SER A C 1
ATOM 587 O O . SER A 1 70 ? -1.499 -4.207 -6.863 1.00 90.88 70 SER A O 1
ATOM 589 N N . LEU A 1 71 ? 0.262 -5.404 -7.567 1.00 90.88 71 LEU A N 1
ATOM 590 C CA . LEU A 1 71 ? -0.117 -6.628 -6.858 1.00 90.88 71 LEU A CA 1
ATOM 591 C C . LEU A 1 71 ? -0.146 -6.434 -5.334 1.00 90.88 71 LEU A C 1
ATOM 593 O O . LEU A 1 71 ? -1.082 -6.878 -4.670 1.00 90.88 71 LEU A O 1
ATOM 597 N N . VAL A 1 72 ? 0.820 -5.703 -4.775 1.00 93.44 72 VAL A N 1
ATOM 598 C CA . VAL A 1 72 ? 0.854 -5.403 -3.335 1.00 93.44 72 VAL A CA 1
ATOM 599 C C . VAL A 1 72 ? -0.268 -4.444 -2.931 1.00 93.44 72 VAL A C 1
ATOM 601 O O . VAL A 1 72 ? -0.835 -4.585 -1.848 1.00 93.44 72 VAL A O 1
ATOM 604 N N . LEU A 1 73 ? -0.623 -3.480 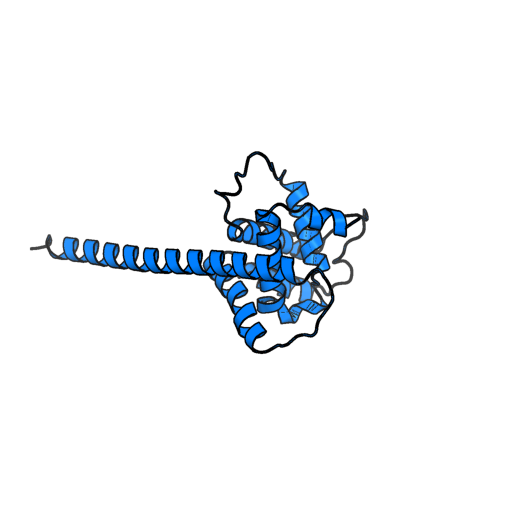-3.785 1.00 95.06 73 LEU A N 1
ATOM 605 C CA . LEU A 1 73 ? -1.771 -2.596 -3.565 1.00 95.06 73 LEU A CA 1
ATOM 606 C C . LEU A 1 73 ? -3.084 -3.389 -3.566 1.00 95.06 73 LEU A C 1
ATOM 608 O O . LEU A 1 73 ? -3.914 -3.180 -2.680 1.00 95.06 73 LEU A O 1
ATOM 612 N N . CYS A 1 74 ? -3.248 -4.332 -4.497 1.00 94.12 74 CYS A N 1
ATOM 613 C CA . CYS A 1 74 ? -4.381 -5.258 -4.514 1.00 94.12 74 CYS A CA 1
ATOM 614 C C . CYS A 1 74 ? -4.439 -6.092 -3.230 1.00 94.12 74 CYS A C 1
ATOM 616 O O . CYS A 1 74 ? -5.471 -6.100 -2.562 1.00 94.12 74 CYS A O 1
ATOM 618 N N . PHE A 1 75 ? -3.320 -6.694 -2.821 1.00 95.25 75 PHE A N 1
ATOM 619 C CA . PHE A 1 75 ? -3.241 -7.466 -1.581 1.00 95.25 75 PHE A CA 1
ATOM 620 C C . PHE A 1 75 ? -3.580 -6.620 -0.342 1.00 95.25 75 PHE A C 1
ATOM 622 O O . PHE A 1 75 ? -4.381 -7.022 0.499 1.00 95.25 75 PHE A O 1
ATOM 629 N N . MET A 1 76 ? -3.034 -5.403 -0.237 1.00 96.44 76 MET A N 1
ATOM 630 C CA . MET A 1 76 ? -3.359 -4.487 0.860 1.00 96.44 76 MET A CA 1
ATOM 631 C C . MET A 1 76 ? -4.852 -4.142 0.881 1.00 96.44 76 MET A C 1
ATOM 633 O O . MET A 1 76 ? -5.466 -4.116 1.949 1.00 96.44 76 MET A O 1
ATOM 637 N N . LYS A 1 77 ? -5.450 -3.891 -0.288 1.00 96.56 77 LYS A N 1
ATOM 638 C CA . LYS A 1 77 ? -6.888 -3.638 -0.404 1.00 96.56 77 LYS A CA 1
ATOM 639 C C . LYS A 1 77 ? -7.698 -4.840 0.083 1.00 96.56 77 LYS A C 1
ATOM 641 O O . LYS A 1 77 ? -8.626 -4.650 0.860 1.00 96.56 77 LYS A O 1
ATOM 646 N N . GLU A 1 78 ? -7.334 -6.056 -0.311 1.00 96.00 78 GLU A N 1
ATOM 647 C CA . GLU A 1 78 ? -7.988 -7.277 0.173 1.00 96.00 78 GLU A CA 1
ATOM 648 C C . GLU A 1 78 ? -7.886 -7.407 1.698 1.00 96.00 78 GLU A C 1
ATOM 650 O O . GLU A 1 78 ? -8.889 -7.665 2.365 1.00 96.00 78 GLU A O 1
ATOM 655 N N . CYS A 1 79 ? -6.712 -7.143 2.280 1.00 96.56 79 CYS A N 1
ATOM 656 C CA . CYS A 1 79 ? -6.541 -7.107 3.733 1.00 96.56 79 CYS A CA 1
ATOM 657 C C . CYS A 1 79 ? -7.450 -6.068 4.406 1.00 96.56 79 CYS A C 1
ATOM 659 O O . CYS A 1 79 ? -7.996 -6.331 5.479 1.00 96.56 79 CYS A O 1
ATOM 661 N N . LEU A 1 80 ? -7.621 -4.889 3.804 1.00 96.94 80 LEU A N 1
ATOM 662 C CA . LEU A 1 80 ? -8.503 -3.839 4.320 1.00 96.94 80 LEU A CA 1
ATOM 663 C C . LEU A 1 80 ? -9.979 -4.245 4.223 1.00 96.94 80 LEU A C 1
ATOM 665 O O . LEU A 1 80 ? -10.703 -4.121 5.211 1.00 96.94 80 LEU A O 1
ATOM 669 N N . ASP A 1 81 ? -10.409 -4.798 3.088 1.00 96.19 81 ASP A N 1
ATOM 670 C CA . ASP A 1 81 ? -11.781 -5.276 2.874 1.00 96.19 81 ASP A CA 1
ATOM 671 C C . ASP A 1 81 ? -12.143 -6.401 3.858 1.00 96.19 81 ASP A C 1
ATOM 673 O O . ASP A 1 81 ? -13.223 -6.402 4.454 1.00 96.19 81 ASP A O 1
ATOM 677 N N . LEU A 1 82 ? -11.203 -7.320 4.105 1.00 96.50 82 LEU A N 1
ATOM 678 C CA . LEU A 1 82 ? -11.324 -8.386 5.105 1.00 96.50 82 LEU A CA 1
ATOM 679 C C . LEU A 1 82 ? -11.091 -7.900 6.543 1.00 96.50 82 LEU A C 1
ATOM 681 O O . LEU A 1 82 ? -11.276 -8.666 7.492 1.00 96.50 82 LEU A O 1
ATOM 685 N N . ARG A 1 83 ? -10.668 -6.641 6.717 1.00 96.31 83 ARG A N 1
ATOM 686 C CA . ARG A 1 83 ? -10.261 -6.031 7.993 1.00 96.31 83 ARG A CA 1
ATOM 687 C C . ARG A 1 83 ? -9.235 -6.867 8.756 1.00 96.31 83 ARG A C 1
ATOM 689 O O . ARG A 1 83 ? -9.260 -6.952 9.989 1.00 96.31 83 ARG A O 1
ATOM 696 N N . LYS A 1 84 ? -8.333 -7.506 8.018 1.00 96.44 84 LYS A N 1
ATOM 697 C CA . LYS A 1 84 ? -7.367 -8.452 8.552 1.00 96.44 84 LYS A CA 1
ATOM 698 C C . LYS A 1 84 ? -6.019 -8.290 7.870 1.00 96.44 84 LYS A C 1
ATOM 700 O O . LYS A 1 84 ? -5.851 -8.653 6.711 1.00 96.44 84 LYS A O 1
ATOM 705 N N . LEU A 1 85 ? -5.051 -7.821 8.648 1.00 96.62 85 LEU A N 1
ATOM 706 C CA . LEU A 1 85 ? -3.636 -7.877 8.312 1.00 96.62 85 LEU A CA 1
ATOM 707 C C . LEU A 1 85 ? -2.908 -8.525 9.485 1.00 96.62 85 LEU A C 1
ATOM 709 O O . LEU A 1 85 ? -2.736 -7.906 10.534 1.00 96.62 85 LEU A O 1
ATOM 713 N N . ASN A 1 86 ? -2.526 -9.789 9.330 1.00 95.12 86 ASN A N 1
ATOM 714 C CA . ASN A 1 86 ? -1.809 -10.497 10.384 1.00 95.12 86 ASN A CA 1
ATOM 715 C C . ASN A 1 86 ? -0.402 -9.915 10.540 1.00 95.12 86 ASN A C 1
ATOM 717 O O . ASN A 1 86 ? 0.270 -9.604 9.562 1.00 95.12 86 ASN A O 1
ATOM 721 N N . HIS A 1 87 ? 0.063 -9.793 11.773 1.00 94.25 87 HIS A N 1
ATOM 722 C CA . HIS A 1 87 ? 1.441 -9.447 12.059 1.00 94.25 87 HIS A CA 1
ATOM 723 C C . HIS A 1 87 ? 2.369 -10.558 11.550 1.00 94.25 87 HIS A C 1
ATOM 725 O O . HIS A 1 87 ? 2.169 -11.722 11.882 1.00 94.25 87 HIS A O 1
ATOM 731 N N . TYR A 1 88 ? 3.429 -10.200 10.819 1.00 90.38 88 TYR A N 1
ATOM 732 C CA . TYR A 1 88 ? 4.302 -11.181 10.157 1.00 90.38 88 TYR A CA 1
ATOM 733 C C . TYR A 1 88 ? 4.934 -12.201 11.125 1.00 90.38 88 TYR A C 1
ATOM 735 O O . TYR A 1 88 ? 4.945 -13.393 10.864 1.00 90.38 88 TYR A O 1
ATOM 743 N N . PHE A 1 89 ? 5.426 -11.744 12.284 1.00 88.94 89 PHE A N 1
ATOM 744 C CA . PHE A 1 89 ? 6.076 -12.620 13.277 1.00 88.94 89 PHE A CA 1
ATOM 745 C C . PHE A 1 89 ? 5.199 -13.081 14.447 1.00 88.94 89 PHE A C 1
ATOM 747 O O . PHE A 1 89 ? 5.659 -13.882 15.255 1.00 88.94 89 PHE A O 1
ATOM 754 N N . ILE A 1 90 ? 3.999 -12.517 14.619 1.00 90.12 90 ILE A N 1
ATOM 755 C CA . ILE A 1 90 ? 3.179 -12.752 15.815 1.00 90.12 90 ILE A CA 1
ATOM 756 C C . ILE A 1 90 ? 1.856 -13.332 15.349 1.00 90.12 90 ILE A C 1
ATOM 758 O O . ILE A 1 90 ? 0.979 -12.616 14.864 1.00 90.12 90 ILE A O 1
ATOM 762 N N . GLU A 1 91 ? 1.726 -14.642 15.509 1.00 87.88 91 GLU A N 1
ATOM 763 C CA . GLU A 1 91 ? 0.524 -15.364 15.127 1.00 87.88 91 GLU A CA 1
ATOM 764 C C . GLU A 1 91 ? -0.705 -14.844 15.889 1.00 87.88 91 GLU A C 1
ATOM 766 O O . GLU A 1 91 ? -0.641 -14.493 17.068 1.00 87.88 91 GLU A O 1
ATOM 771 N N . GLY A 1 92 ? -1.837 -14.743 15.190 1.00 88.00 92 GLY A N 1
ATOM 772 C CA . GLY A 1 92 ? -3.103 -14.278 15.762 1.00 88.00 92 GLY A CA 1
ATOM 773 C C . GLY A 1 92 ? -3.195 -12.769 16.027 1.00 88.00 92 GLY A C 1
ATOM 774 O O . GLY A 1 92 ? -4.280 -12.282 16.342 1.00 88.00 92 GLY A O 1
ATOM 775 N N . CYS A 1 93 ? -2.113 -12.003 15.861 1.00 94.56 93 CYS A N 1
ATOM 776 C CA . CYS A 1 93 ? -2.144 -10.550 16.009 1.00 94.56 93 CYS A CA 1
ATOM 777 C C . CYS A 1 93 ? -2.627 -9.887 14.710 1.00 94.56 93 CYS A C 1
ATOM 779 O O . CYS A 1 93 ? -1.933 -9.924 13.697 1.00 94.56 93 CYS A O 1
ATOM 781 N N . ASN A 1 94 ? -3.813 -9.270 14.729 1.00 96.31 94 ASN A N 1
ATOM 782 C CA . ASN A 1 94 ? -4.346 -8.503 13.600 1.00 96.31 94 ASN A CA 1
ATOM 783 C C . ASN A 1 94 ? -4.030 -7.011 13.770 1.00 96.31 94 ASN A C 1
ATOM 785 O O . ASN A 1 94 ? -4.574 -6.358 14.659 1.00 96.31 94 ASN A O 1
ATOM 789 N N . LEU A 1 95 ? -3.214 -6.458 12.875 1.00 96.00 95 LEU A N 1
ATOM 790 C CA . LEU A 1 95 ? -2.812 -5.052 12.888 1.00 96.00 95 LEU A CA 1
ATOM 791 C C . LEU A 1 95 ? -3.977 -4.087 12.622 1.00 96.00 95 LEU A C 1
ATOM 793 O O . LEU A 1 95 ? -3.921 -2.932 13.029 1.00 96.00 95 LEU A O 1
ATOM 797 N N . PHE A 1 96 ? -5.056 -4.549 11.987 1.00 96.81 96 PHE A N 1
ATOM 798 C CA . PHE A 1 96 ? -6.230 -3.722 11.688 1.00 96.81 96 PHE A CA 1
ATOM 799 C C . PHE A 1 96 ? -7.324 -3.777 12.759 1.00 96.81 96 PHE A C 1
ATOM 801 O O . PHE A 1 96 ? -8.365 -3.140 12.599 1.00 96.81 96 PHE A O 1
ATOM 808 N N . ILE A 1 97 ? -7.116 -4.511 13.860 1.00 94.00 97 ILE A N 1
ATOM 809 C CA . ILE A 1 97 ? -8.170 -4.777 14.851 1.00 94.00 97 ILE A CA 1
ATOM 810 C C . ILE A 1 97 ? -8.732 -3.509 15.508 1.00 94.00 97 ILE A C 1
ATOM 812 O O . ILE A 1 97 ? -9.927 -3.442 15.790 1.00 94.00 97 ILE A O 1
ATOM 816 N N . SER A 1 98 ? -7.888 -2.501 15.729 1.00 91.62 98 SER A N 1
ATOM 817 C CA . SER A 1 98 ? -8.241 -1.246 16.400 1.00 91.62 98 SER A CA 1
ATOM 818 C C . SER A 1 98 ? -8.565 -0.103 15.437 1.00 91.62 98 SER A C 1
ATOM 820 O O . SER A 1 98 ? -8.912 0.988 15.889 1.00 91.62 98 SER A O 1
ATOM 822 N N . LEU A 1 99 ? -8.452 -0.317 14.122 1.00 93.69 99 LEU A N 1
ATOM 823 C CA . LEU A 1 99 ? -8.646 0.754 13.150 1.00 93.69 99 LEU A CA 1
ATOM 824 C C . LEU A 1 99 ? -10.147 1.024 12.911 1.00 93.69 99 LEU A C 1
ATOM 826 O O . LEU A 1 99 ? -10.927 0.072 12.769 1.00 93.69 99 LEU A O 1
ATOM 830 N N . PRO A 1 100 ? -10.570 2.303 12.822 1.00 94.19 100 PRO A N 1
ATOM 831 C CA . PRO A 1 100 ? -11.962 2.654 12.546 1.00 94.19 100 PRO A CA 1
ATOM 832 C C . PRO A 1 100 ? -12.436 2.109 11.195 1.00 94.19 100 PRO A C 1
ATOM 834 O O . PRO A 1 100 ? -11.737 2.230 10.186 1.00 94.19 100 PRO A O 1
ATOM 837 N N . ILE A 1 101 ? -13.647 1.551 11.157 1.00 94.31 101 ILE A N 1
ATOM 838 C CA . ILE A 1 101 ? -14.207 0.890 9.965 1.00 94.31 101 ILE A CA 1
ATOM 839 C C . ILE A 1 101 ? -14.333 1.872 8.802 1.00 94.31 101 ILE A C 1
ATOM 841 O O . ILE A 1 101 ? -14.017 1.543 7.661 1.00 94.31 101 ILE A O 1
ATOM 845 N N . GLU A 1 102 ? -14.779 3.086 9.095 1.00 94.88 102 GLU A N 1
ATOM 846 C CA . GLU A 1 102 ? -14.986 4.155 8.125 1.00 94.88 102 GLU A CA 1
ATOM 847 C C . GLU A 1 102 ? -13.656 4.537 7.475 1.00 94.88 102 GLU A C 1
ATOM 849 O O . GLU A 1 102 ? -13.576 4.693 6.259 1.00 94.88 102 GLU A O 1
ATOM 854 N N . LYS A 1 103 ? -12.584 4.601 8.274 1.00 94.44 103 LYS A N 1
ATOM 855 C CA . LYS A 1 103 ? -11.235 4.893 7.783 1.00 94.44 103 LYS A CA 1
ATOM 856 C C . LYS A 1 103 ? -10.689 3.754 6.929 1.00 94.44 103 LYS A C 1
ATOM 858 O O . LYS A 1 103 ? -10.173 4.034 5.854 1.00 94.44 103 LYS A O 1
ATOM 863 N N . ILE A 1 104 ? -10.857 2.497 7.348 1.00 95.38 104 ILE A N 1
ATOM 864 C CA . ILE A 1 104 ? -10.474 1.329 6.536 1.00 95.38 104 ILE A CA 1
ATOM 865 C C . ILE A 1 104 ? -11.143 1.386 5.155 1.00 95.38 104 ILE A C 1
ATOM 867 O O . ILE A 1 104 ? -10.461 1.222 4.147 1.00 95.38 104 ILE A O 1
ATOM 871 N N . LYS A 1 105 ? -12.453 1.668 5.099 1.00 95.81 105 LYS A N 1
ATOM 872 C CA . LYS A 1 105 ? -13.195 1.772 3.832 1.00 95.81 105 LYS A CA 1
ATOM 873 C C . LYS A 1 105 ? -12.665 2.898 2.948 1.00 95.81 105 LYS A C 1
ATOM 875 O O . LYS A 1 105 ? -12.369 2.653 1.784 1.00 95.81 105 LYS A O 1
ATOM 880 N N . CYS A 1 106 ? -12.465 4.095 3.504 1.00 96.25 106 CYS A N 1
ATOM 881 C CA . CYS A 1 106 ? -11.892 5.221 2.762 1.00 96.25 106 CYS A CA 1
ATOM 882 C C . CYS A 1 106 ? -10.507 4.898 2.184 1.00 96.25 106 CYS A C 1
ATOM 884 O O . CYS A 1 106 ? -10.221 5.227 1.032 1.00 96.25 106 CYS A O 1
ATOM 886 N N . ILE A 1 107 ? -9.656 4.221 2.958 1.00 95.56 107 ILE A N 1
ATOM 887 C CA . ILE A 1 107 ? -8.324 3.812 2.506 1.00 95.56 107 ILE A CA 1
ATOM 888 C C . ILE A 1 107 ? -8.438 2.781 1.376 1.00 95.56 107 ILE A C 1
ATOM 890 O O . ILE A 1 107 ? -7.788 2.944 0.346 1.00 95.56 107 ILE A O 1
ATOM 894 N N . ALA A 1 108 ? -9.278 1.753 1.530 1.00 96.31 108 ALA A N 1
ATOM 895 C CA . ALA A 1 108 ? -9.477 0.717 0.514 1.00 96.31 108 ALA A CA 1
ATOM 896 C C . ALA A 1 108 ? -10.020 1.297 -0.804 1.00 96.31 108 ALA A C 1
ATOM 898 O O . ALA A 1 108 ? -9.520 0.971 -1.882 1.00 96.31 108 ALA A O 1
ATOM 899 N N . GLU A 1 109 ? -10.992 2.209 -0.725 1.00 95.94 109 GLU A N 1
ATOM 900 C CA . GLU A 1 109 ? -11.514 2.950 -1.877 1.00 95.94 109 GLU A CA 1
ATOM 901 C C . GLU A 1 109 ? -10.429 3.809 -2.532 1.00 95.94 109 GLU A C 1
ATOM 903 O O . GLU A 1 109 ? -10.324 3.848 -3.757 1.00 95.94 109 GLU A O 1
ATOM 908 N N . THR A 1 110 ? -9.577 4.459 -1.741 1.00 94.88 110 THR A N 1
ATOM 909 C CA . THR A 1 110 ? -8.473 5.270 -2.268 1.00 94.88 110 THR A CA 1
ATOM 910 C C . THR A 1 110 ? -7.426 4.404 -2.970 1.00 94.88 110 THR A C 1
ATOM 912 O O . THR A 1 110 ? -7.013 4.728 -4.081 1.00 94.88 110 THR A O 1
ATOM 915 N N . ILE A 1 111 ? -7.055 3.258 -2.389 1.00 95.25 111 ILE A N 1
ATOM 916 C CA . ILE A 1 111 ? -6.155 2.280 -3.018 1.00 95.25 111 ILE A CA 1
ATOM 917 C C . ILE A 1 111 ? -6.778 1.703 -4.296 1.00 95.25 111 ILE A C 1
ATOM 919 O O . ILE A 1 111 ? -6.067 1.500 -5.275 1.00 95.25 111 ILE A O 1
ATOM 923 N N . SER A 1 112 ? -8.100 1.504 -4.347 1.00 94.00 112 SER A N 1
ATOM 924 C CA . SER A 1 112 ? -8.781 0.995 -5.550 1.00 94.00 112 SER A CA 1
ATOM 925 C C . SER A 1 112 ? -8.670 1.917 -6.770 1.00 94.00 112 SER A C 1
ATOM 927 O O . SER A 1 112 ? -8.877 1.473 -7.894 1.00 94.00 112 SER A O 1
ATOM 929 N N . ARG A 1 113 ? -8.300 3.188 -6.573 1.00 93.12 113 ARG A N 1
ATOM 930 C CA . ARG A 1 113 ? -8.018 4.128 -7.668 1.00 93.12 113 ARG A CA 1
ATOM 931 C C . ARG A 1 113 ? -6.616 3.948 -8.257 1.00 93.12 113 ARG A C 1
ATOM 933 O O . ARG A 1 113 ? -6.316 4.548 -9.278 1.00 93.12 113 ARG A O 1
ATOM 940 N N . LEU A 1 114 ? -5.765 3.130 -7.637 1.00 91.69 114 LEU A N 1
ATOM 941 C CA . LEU A 1 114 ? -4.406 2.812 -8.082 1.00 91.69 114 LEU A CA 1
ATOM 942 C C . LEU A 1 114 ? -4.352 1.450 -8.793 1.00 91.69 114 LEU A C 1
ATOM 944 O O . LEU A 1 114 ? -3.457 0.646 -8.539 1.00 91.69 114 LEU A O 1
ATOM 948 N N . GLN A 1 115 ? -5.344 1.162 -9.639 1.00 77.69 115 GLN A N 1
ATOM 949 C CA . GLN A 1 115 ? -5.467 -0.133 -10.322 1.00 77.69 115 GLN A CA 1
ATOM 950 C C . GLN A 1 115 ? -4.735 -0.201 -11.660 1.00 77.69 115 GLN A C 1
ATOM 952 O O . GLN A 1 115 ? -4.450 -1.294 -12.142 1.00 77.69 115 GLN A O 1
ATOM 957 N N . ASP A 1 116 ? -4.415 0.945 -12.251 1.00 83.06 116 ASP A N 1
ATOM 958 C CA . ASP A 1 116 ? -3.686 1.022 -13.507 1.00 83.06 116 ASP A CA 1
ATOM 959 C C . ASP A 1 116 ? -2.305 1.664 -13.330 1.00 83.06 116 ASP A C 1
ATOM 961 O O . ASP A 1 116 ? -2.016 2.387 -12.369 1.00 83.06 116 ASP A O 1
ATOM 965 N N . TYR A 1 117 ? -1.442 1.381 -14.299 1.00 78.81 117 TYR A N 1
ATOM 966 C CA . TYR A 1 117 ? -0.051 1.812 -14.314 1.00 78.81 117 TYR A CA 1
ATOM 967 C C . TYR A 1 117 ? 0.105 3.346 -14.301 1.00 78.81 117 TYR A C 1
ATOM 969 O O . TYR A 1 117 ? 0.979 3.874 -13.607 1.00 78.81 117 TYR A O 1
ATOM 977 N N . ASP A 1 118 ? -0.762 4.078 -15.011 1.00 84.00 118 ASP A N 1
ATOM 978 C CA . ASP A 1 118 ? -0.711 5.544 -15.086 1.00 84.00 118 ASP A CA 1
ATOM 979 C C . ASP A 1 118 ? -1.080 6.173 -13.733 1.00 84.00 118 ASP A C 1
ATOM 981 O O . ASP A 1 118 ? -0.422 7.118 -13.284 1.00 84.00 118 ASP A O 1
ATOM 985 N N . SER A 1 119 ? -2.077 5.617 -13.043 1.00 87.06 119 SER A N 1
ATOM 986 C CA . SER A 1 119 ? -2.499 6.033 -11.703 1.00 87.06 119 SER A CA 1
ATOM 987 C C . SER A 1 119 ? -1.401 5.807 -10.661 1.00 87.06 119 SER A C 1
ATOM 989 O O . SER A 1 119 ? -1.127 6.699 -9.852 1.00 87.06 119 SER A O 1
ATOM 991 N N . ILE A 1 120 ? -0.700 4.667 -10.718 1.00 87.12 120 ILE A N 1
ATOM 992 C CA . ILE A 1 120 ? 0.451 4.389 -9.842 1.00 87.12 120 ILE A CA 1
ATOM 993 C C . ILE A 1 120 ? 1.579 5.394 -10.105 1.00 87.12 120 ILE A C 1
ATOM 995 O O . ILE A 1 120 ? 2.119 5.973 -9.161 1.00 87.12 120 ILE A O 1
ATOM 999 N N . ILE A 1 121 ? 1.911 5.670 -11.371 1.00 85.00 121 ILE A N 1
ATOM 1000 C CA . ILE A 1 121 ? 2.915 6.687 -11.716 1.00 85.00 121 ILE A CA 1
ATOM 1001 C C . ILE A 1 121 ? 2.513 8.068 -11.193 1.00 85.00 121 ILE A C 1
ATOM 1003 O O . ILE A 1 121 ? 3.363 8.791 -10.668 1.00 85.00 121 ILE A O 1
ATOM 1007 N N . CYS A 1 122 ? 1.245 8.457 -11.330 1.00 83.38 122 CYS A N 1
ATOM 1008 C CA . CYS A 1 122 ? 0.752 9.733 -10.814 1.00 83.38 122 CYS A CA 1
ATOM 1009 C C . CYS A 1 122 ? 0.894 9.814 -9.287 1.00 83.38 122 CYS A C 1
ATOM 1011 O O . CYS A 1 122 ? 1.429 10.797 -8.774 1.00 83.38 122 CYS A O 1
ATOM 1013 N N . ALA A 1 123 ? 0.505 8.762 -8.566 1.00 84.12 123 ALA A N 1
ATOM 1014 C CA . ALA A 1 123 ? 0.639 8.682 -7.112 1.00 84.12 123 ALA A CA 1
ATOM 1015 C C . ALA A 1 123 ? 2.101 8.762 -6.648 1.00 84.12 123 ALA A C 1
ATOM 1017 O O . ALA A 1 123 ? 2.424 9.465 -5.688 1.00 84.12 123 ALA A O 1
ATOM 1018 N N . VAL A 1 124 ? 2.998 8.086 -7.368 1.00 84.88 124 VAL A N 1
ATOM 1019 C CA . VAL A 1 124 ? 4.448 8.160 -7.173 1.00 84.88 124 VAL A CA 1
ATOM 1020 C C . VAL A 1 124 ? 4.916 9.602 -7.389 1.00 84.88 124 VAL A C 1
ATOM 1022 O O . VAL A 1 124 ? 5.534 10.156 -6.492 1.00 84.88 124 VAL A O 1
ATOM 1025 N N . LYS A 1 125 ? 4.554 10.270 -8.494 1.00 80.31 125 LYS A N 1
ATOM 1026 C CA . LYS A 1 125 ? 4.930 11.676 -8.766 1.00 80.31 125 LYS A CA 1
ATOM 1027 C C . LYS A 1 125 ? 4.488 12.652 -7.675 1.00 80.31 125 LYS A C 1
ATOM 1029 O O . LYS A 1 125 ? 5.277 13.526 -7.316 1.00 80.31 125 LYS A O 1
ATOM 1034 N N . MET A 1 126 ? 3.295 12.474 -7.105 1.00 80.75 126 MET A N 1
ATOM 1035 C CA . MET A 1 126 ? 2.803 13.329 -6.017 1.00 80.75 126 MET A CA 1
ATOM 1036 C C . MET A 1 126 ? 3.760 13.355 -4.820 1.00 80.75 126 MET A C 1
ATOM 1038 O O . MET A 1 126 ? 3.941 14.406 -4.213 1.00 80.75 126 MET A O 1
ATOM 1042 N N . PHE A 1 127 ? 4.449 12.251 -4.514 1.00 80.38 127 PHE A N 1
ATOM 1043 C CA . PHE A 1 127 ? 5.488 12.246 -3.481 1.00 80.38 127 PHE A CA 1
ATOM 1044 C C . PHE A 1 127 ? 6.645 13.204 -3.786 1.00 80.38 127 PHE A C 1
ATOM 1046 O O . PHE A 1 127 ? 7.119 13.881 -2.880 1.00 80.38 127 PHE A O 1
ATOM 1053 N N . TRP A 1 128 ? 7.100 13.304 -5.038 1.00 72.88 128 TRP A N 1
ATOM 1054 C CA . TRP A 1 128 ? 8.179 14.232 -5.404 1.00 72.88 128 TRP A CA 1
ATOM 1055 C C . TRP A 1 128 ? 7.709 15.685 -5.426 1.00 72.88 128 TRP A C 1
ATOM 1057 O O . TRP A 1 128 ? 8.459 16.573 -5.029 1.00 72.88 128 TRP A O 1
ATOM 1067 N N . GLU A 1 129 ? 6.472 15.934 -5.847 1.00 74.50 129 GLU A N 1
ATOM 1068 C CA . GLU A 1 129 ? 5.883 17.277 -5.825 1.00 74.50 129 GLU A CA 1
ATOM 1069 C C . GLU A 1 129 ? 5.651 17.777 -4.389 1.00 74.50 129 GLU A C 1
ATOM 1071 O O . GLU A 1 129 ? 5.839 18.961 -4.104 1.00 74.50 129 GLU A O 1
ATOM 1076 N N . LEU A 1 130 ? 5.310 16.869 -3.468 1.00 62.75 130 LEU A N 1
ATOM 1077 C CA . LEU A 1 130 ? 5.200 17.143 -2.033 1.00 62.75 130 LEU A CA 1
ATOM 1078 C C . LEU A 1 130 ? 6.577 17.217 -1.349 1.00 62.75 130 LEU A C 1
ATOM 1080 O O . LEU A 1 130 ? 6.794 18.071 -0.494 1.00 62.75 130 LEU A O 1
ATOM 1084 N N . GLY A 1 131 ? 7.534 16.383 -1.762 1.00 50.44 131 GLY A N 1
ATOM 1085 C CA . GLY A 1 131 ? 8.913 16.364 -1.264 1.00 50.44 131 GLY A CA 1
ATOM 1086 C C . GLY A 1 131 ? 9.739 17.589 -1.667 1.00 50.44 131 GLY A C 1
ATOM 1087 O O . GLY A 1 131 ? 10.665 17.953 -0.954 1.00 50.44 131 GLY A O 1
ATOM 1088 N N . ALA A 1 132 ? 9.364 18.299 -2.737 1.00 42.59 132 ALA A N 1
ATOM 1089 C CA . ALA A 1 132 ? 9.899 19.630 -3.040 1.00 42.59 132 ALA A CA 1
ATOM 1090 C C . ALA A 1 132 ? 9.455 20.711 -2.026 1.00 42.59 132 ALA A C 1
ATOM 1092 O O . ALA A 1 132 ? 9.936 21.840 -2.088 1.00 42.59 132 ALA A O 1
ATOM 1093 N N . LYS A 1 133 ? 8.534 20.384 -1.105 1.00 40.50 133 LYS A N 1
ATOM 1094 C CA . LYS A 1 133 ? 8.003 21.291 -0.074 1.00 40.50 133 LYS A CA 1
ATOM 1095 C C . LYS A 1 133 ? 8.301 20.855 1.366 1.00 40.50 133 LYS A C 1
ATOM 1097 O O . LYS A 1 133 ? 7.962 21.598 2.282 1.00 40.50 133 LYS A O 1
ATOM 1102 N N . GLN A 1 134 ? 8.919 19.695 1.588 1.00 35.12 134 GLN A N 1
ATOM 1103 C CA . GLN A 1 134 ? 9.275 19.215 2.926 1.00 35.12 134 GLN A CA 1
ATOM 1104 C C . GLN A 1 134 ? 10.750 18.805 2.981 1.00 35.12 134 GLN A C 1
ATOM 1106 O O . GLN A 1 134 ? 11.111 17.681 2.638 1.00 35.12 134 GLN A O 1
ATOM 1111 N N . GLU A 1 135 ? 11.596 19.714 3.470 1.00 32.94 135 GLU A N 1
ATOM 1112 C CA . GLU A 1 135 ? 12.837 19.328 4.143 1.00 32.94 135 GLU A CA 1
ATOM 1113 C C . GLU A 1 135 ? 12.443 18.585 5.430 1.00 32.94 135 GLU A C 1
ATOM 1115 O O . GLU A 1 135 ? 11.743 19.137 6.280 1.00 32.94 135 GLU A O 1
ATOM 1120 N N . VAL A 1 136 ? 12.832 17.314 5.559 1.00 35.44 136 VAL A N 1
ATOM 1121 C CA . VAL A 1 136 ? 12.640 16.529 6.788 1.00 35.44 136 VAL A CA 1
ATOM 1122 C C . VAL A 1 136 ? 14.020 16.137 7.323 1.00 35.44 136 VAL A C 1
ATOM 1124 O O . VAL A 1 136 ? 14.849 15.685 6.530 1.00 35.44 136 VAL A O 1
ATOM 1127 N N . PRO A 1 137 ? 14.269 16.324 8.634 1.00 35.69 137 PRO A N 1
ATOM 1128 C CA . PRO A 1 137 ? 15.573 16.154 9.264 1.00 35.69 137 PRO A CA 1
ATOM 1129 C C . PRO A 1 137 ? 16.041 14.696 9.348 1.00 35.69 137 PRO A C 1
ATOM 1131 O O . PRO A 1 137 ? 15.247 13.754 9.349 1.00 35.69 137 PRO A O 1
ATOM 1134 N N . ASP A 1 138 ? 17.366 14.572 9.429 1.00 36.78 138 ASP A N 1
ATOM 1135 C CA . ASP A 1 138 ? 18.173 13.356 9.418 1.00 36.78 138 ASP A CA 1
ATOM 1136 C C . ASP A 1 138 ? 17.801 12.325 10.496 1.00 36.78 138 ASP A C 1
ATOM 1138 O O . ASP A 1 138 ? 17.870 12.602 11.693 1.00 36.78 138 ASP A O 1
ATOM 1142 N N . GLU A 1 139 ? 17.565 11.080 10.072 1.00 36.16 139 GLU A N 1
ATOM 1143 C CA . GLU A 1 139 ? 17.852 9.901 10.893 1.00 36.16 139 GLU A CA 1
ATOM 1144 C C . GLU A 1 139 ? 18.859 8.992 10.181 1.00 36.16 139 GLU A C 1
ATOM 1146 O O . GLU A 1 139 ? 18.788 8.722 8.979 1.00 36.16 139 GLU A O 1
ATOM 1151 N N . ILE A 1 140 ? 19.841 8.561 10.969 1.00 43.12 140 ILE A N 1
ATOM 1152 C CA . ILE A 1 140 ? 21.114 7.968 10.571 1.00 43.12 140 ILE A CA 1
ATOM 1153 C C . ILE A 1 140 ? 20.901 6.510 10.144 1.00 43.12 140 ILE A C 1
ATOM 1155 O O . ILE A 1 140 ? 20.889 5.603 10.972 1.00 43.12 140 ILE A O 1
ATOM 1159 N N . VAL A 1 141 ? 20.773 6.271 8.839 1.00 38.88 141 VAL A N 1
ATOM 1160 C CA . VAL A 1 141 ? 20.965 4.950 8.220 1.00 38.88 141 VAL A CA 1
ATOM 1161 C C . VAL A 1 141 ? 21.725 5.157 6.914 1.00 38.88 141 VAL A C 1
ATOM 1163 O O . VAL A 1 141 ? 21.183 5.737 5.982 1.00 38.88 141 VAL A O 1
ATOM 1166 N N . ASP A 1 142 ? 22.989 4.722 6.905 1.00 47.97 142 ASP A N 1
ATOM 1167 C CA . ASP A 1 142 ? 23.964 4.726 5.800 1.00 47.97 142 ASP A CA 1
ATOM 1168 C C . ASP A 1 142 ? 23.560 5.549 4.557 1.00 47.97 142 ASP A C 1
ATOM 1170 O O . ASP A 1 142 ? 23.127 5.032 3.518 1.00 47.97 142 ASP A O 1
ATOM 1174 N N . GLN A 1 143 ? 23.673 6.873 4.710 1.00 44.84 143 GLN A N 1
ATOM 1175 C CA . GLN A 1 143 ? 23.167 7.881 3.776 1.00 44.84 143 GLN A CA 1
ATOM 1176 C C . GLN A 1 143 ? 23.759 7.734 2.365 1.00 44.84 143 GLN A C 1
ATOM 1178 O O . GLN A 1 143 ? 23.116 8.094 1.384 1.00 44.84 143 GLN A O 1
ATOM 1183 N N . GLN A 1 144 ? 24.953 7.150 2.227 1.00 43.22 144 GLN A N 1
ATOM 1184 C CA . GLN A 1 144 ? 25.604 6.987 0.925 1.00 43.22 144 GLN A CA 1
ATOM 1185 C C . GLN A 1 144 ? 24.967 5.873 0.084 1.00 43.22 144 GLN A C 1
ATOM 1187 O O . GLN A 1 144 ? 24.745 6.056 -1.116 1.00 43.22 144 GLN A O 1
ATOM 1192 N N . THR A 1 145 ? 24.598 4.751 0.703 1.00 40.84 145 THR A N 1
ATOM 1193 C CA . THR A 1 145 ? 23.970 3.615 0.011 1.00 40.84 145 THR A CA 1
ATOM 1194 C C . THR A 1 145 ? 22.517 3.927 -0.363 1.00 40.84 145 THR A C 1
ATOM 1196 O O . THR A 1 145 ? 22.039 3.548 -1.440 1.00 40.84 145 THR A O 1
ATOM 1199 N N . GLN A 1 146 ? 21.814 4.676 0.491 1.00 43.34 146 GLN A N 1
ATOM 1200 C CA . GLN A 1 146 ? 20.433 5.093 0.251 1.00 43.34 146 GLN A CA 1
ATOM 1201 C C . GLN A 1 146 ? 20.335 6.176 -0.830 1.00 43.34 146 GLN A C 1
ATOM 1203 O O . GLN A 1 146 ? 19.491 6.062 -1.719 1.00 43.34 146 GLN A O 1
ATOM 1208 N N . GLU A 1 147 ? 21.231 7.168 -0.817 1.00 44.31 147 GLU A N 1
ATOM 1209 C CA . GLU A 1 147 ? 21.241 8.237 -1.819 1.00 44.31 147 GLU A CA 1
ATOM 1210 C C . GLU A 1 147 ? 21.646 7.703 -3.201 1.00 44.31 147 GLU A C 1
ATOM 1212 O O . GLU A 1 147 ? 21.005 8.021 -4.201 1.00 44.31 147 GLU A O 1
ATOM 1217 N N . GLN A 1 148 ? 22.616 6.785 -3.280 1.00 45.06 148 GLN A N 1
ATOM 1218 C CA . GLN A 1 148 ? 22.951 6.120 -4.546 1.00 45.06 148 GLN A CA 1
ATOM 1219 C C . GLN A 1 148 ? 21.813 5.240 -5.076 1.00 45.06 148 GLN A C 1
ATOM 1221 O O . GLN A 1 148 ? 21.551 5.232 -6.282 1.00 45.06 148 GLN A O 1
ATOM 1226 N N . SER A 1 149 ? 21.108 4.521 -4.198 1.00 43.94 149 SER A N 1
ATOM 1227 C CA . SER A 1 149 ? 19.945 3.710 -4.584 1.00 43.94 149 SER A CA 1
ATOM 1228 C C . SER A 1 149 ? 18.783 4.587 -5.057 1.00 43.94 149 SER A C 1
ATOM 1230 O O . SER A 1 149 ? 18.130 4.272 -6.051 1.00 43.94 149 SER A O 1
ATOM 1232 N N . LYS A 1 150 ? 18.578 5.737 -4.408 1.00 46.81 150 LYS A N 1
ATOM 1233 C CA . LYS A 1 150 ? 17.596 6.754 -4.791 1.00 46.81 150 LYS A CA 1
ATOM 1234 C C . LYS A 1 150 ? 17.937 7.381 -6.142 1.00 46.81 150 LYS A C 1
ATOM 1236 O O . LYS A 1 150 ? 17.054 7.482 -6.985 1.00 46.81 150 LYS A O 1
ATOM 1241 N N . ILE A 1 151 ? 19.203 7.720 -6.400 1.00 52.09 151 ILE A N 1
ATOM 1242 C CA . ILE A 1 151 ? 19.663 8.239 -7.700 1.00 52.09 151 ILE A CA 1
ATOM 1243 C C . ILE A 1 151 ? 19.461 7.198 -8.809 1.00 52.09 151 ILE A C 1
ATOM 1245 O O . ILE A 1 151 ? 18.951 7.537 -9.878 1.00 52.09 151 ILE A O 1
ATOM 1249 N N . LYS A 1 152 ? 19.805 5.927 -8.562 1.00 51.09 152 LYS A N 1
ATOM 1250 C CA . LYS A 1 152 ? 19.590 4.838 -9.531 1.00 51.09 152 LYS A CA 1
ATOM 1251 C C . LYS A 1 152 ? 18.107 4.625 -9.832 1.00 51.09 152 LYS A C 1
ATOM 1253 O O . LYS A 1 152 ? 17.745 4.569 -11.003 1.00 51.09 152 LYS A O 1
ATOM 1258 N N . LEU A 1 153 ? 17.252 4.591 -8.809 1.00 51.19 153 LEU A N 1
ATOM 1259 C CA . LEU A 1 153 ? 15.802 4.465 -8.972 1.00 51.19 153 LEU A CA 1
ATOM 1260 C C . LEU A 1 153 ? 15.209 5.676 -9.708 1.00 51.19 153 LEU A C 1
ATOM 1262 O O . LEU A 1 153 ? 14.409 5.510 -10.621 1.00 51.19 153 LEU A O 1
ATOM 1266 N N . VAL A 1 154 ? 15.644 6.894 -9.376 1.00 52.41 154 VAL A N 1
ATOM 1267 C CA . VAL A 1 154 ? 15.227 8.124 -10.068 1.00 52.41 154 VAL A CA 1
ATOM 1268 C C . VAL A 1 154 ? 15.634 8.095 -11.537 1.00 52.41 154 VAL A C 1
ATOM 1270 O O . VAL A 1 154 ? 14.848 8.505 -12.387 1.00 52.41 154 VAL A O 1
ATOM 1273 N N . ASN A 1 155 ? 16.828 7.604 -11.860 1.00 53.59 155 ASN A N 1
ATOM 1274 C CA . ASN A 1 155 ? 17.264 7.468 -13.246 1.00 53.59 155 ASN A CA 1
ATOM 1275 C C . ASN A 1 155 ? 16.475 6.378 -13.979 1.00 53.59 155 ASN A C 1
ATOM 1277 O O . ASN A 1 155 ? 16.035 6.626 -15.095 1.00 53.59 155 ASN A O 1
ATOM 1281 N N . ALA A 1 156 ? 16.208 5.235 -13.343 1.00 52.47 156 ALA A N 1
ATOM 1282 C CA . ALA A 1 156 ? 15.379 4.175 -13.917 1.00 52.47 156 ALA A CA 1
ATOM 1283 C C . ALA A 1 156 ? 13.941 4.653 -14.189 1.00 52.47 156 ALA A C 1
ATOM 1285 O O . ALA A 1 156 ? 13.417 4.440 -15.278 1.00 52.47 156 ALA A O 1
ATOM 1286 N N . ILE A 1 157 ? 13.333 5.388 -13.251 1.00 52.97 157 ILE A N 1
ATOM 1287 C CA . ILE A 1 157 ? 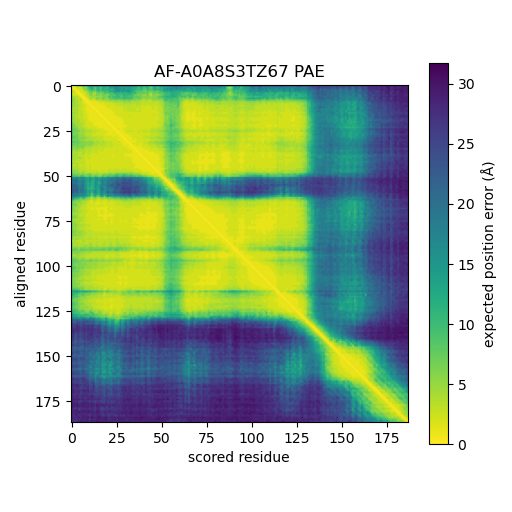11.998 5.979 -13.419 1.00 52.97 157 ILE A CA 1
ATOM 1288 C C . ILE A 1 157 ? 12.018 7.069 -14.499 1.00 52.97 157 ILE A C 1
ATOM 1290 O O . ILE A 1 157 ? 11.123 7.113 -15.338 1.00 52.97 157 ILE A O 1
ATOM 1294 N N . LYS A 1 158 ? 13.034 7.943 -14.526 1.00 56.41 158 LYS A N 1
ATOM 1295 C CA . LYS A 1 158 ? 13.177 8.968 -15.576 1.00 56.41 158 LYS A CA 1
ATOM 1296 C C . LYS A 1 158 ? 13.341 8.349 -16.960 1.00 56.41 158 LYS A C 1
ATOM 1298 O O . LYS A 1 158 ? 12.749 8.860 -17.905 1.00 56.41 158 LYS A O 1
ATOM 1303 N N . GLU A 1 159 ? 14.122 7.281 -17.088 1.00 57.19 159 GLU A N 1
ATOM 1304 C CA . GLU A 1 159 ? 14.279 6.563 -18.352 1.00 57.19 159 GLU A CA 1
ATOM 1305 C C . GLU A 1 159 ? 12.978 5.854 -18.743 1.00 57.19 159 GLU A C 1
ATOM 1307 O O . GLU A 1 159 ? 12.508 6.077 -19.852 1.00 57.19 159 GLU A O 1
ATOM 1312 N N . ALA A 1 160 ? 12.302 5.152 -17.826 1.00 50.47 160 ALA A N 1
ATOM 1313 C CA . ALA A 1 160 ? 10.984 4.561 -18.087 1.00 50.47 160 ALA A CA 1
ATOM 1314 C C . ALA A 1 160 ? 9.959 5.612 -18.563 1.00 50.47 160 ALA A C 1
ATOM 1316 O O . ALA A 1 160 ? 9.261 5.409 -19.556 1.00 50.47 160 ALA A O 1
ATOM 1317 N N . LEU A 1 161 ? 9.925 6.787 -17.924 1.00 48.06 161 LEU A N 1
ATOM 1318 C CA . LEU A 1 161 ? 9.065 7.907 -18.323 1.00 48.06 161 LEU A CA 1
ATOM 1319 C C . LEU A 1 161 ? 9.443 8.503 -19.693 1.00 48.06 161 LEU A C 1
ATOM 1321 O O . LEU A 1 161 ? 8.558 8.927 -20.439 1.00 48.06 161 LEU A O 1
ATOM 1325 N N . LYS A 1 162 ? 10.733 8.535 -20.057 1.00 53.38 162 LYS A N 1
ATOM 1326 C CA . LYS A 1 162 ? 11.186 8.974 -21.391 1.00 53.38 162 LYS A CA 1
ATOM 1327 C C . L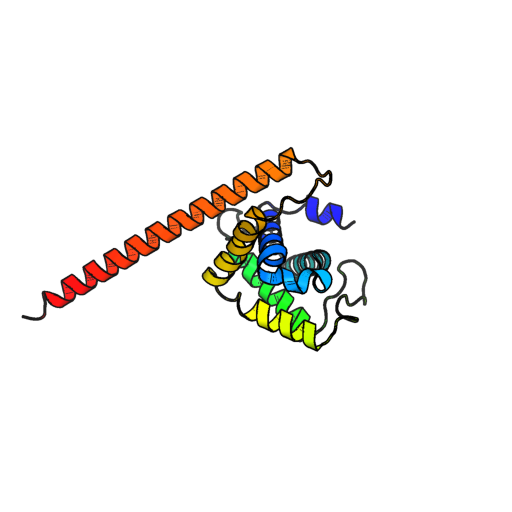YS A 1 162 ? 10.818 7.969 -22.479 1.00 53.38 162 LYS A C 1
ATOM 1329 O O . LYS A 1 162 ? 10.409 8.393 -23.560 1.00 53.38 162 LYS A O 1
ATOM 1334 N N . THR A 1 163 ? 10.951 6.671 -22.213 1.00 51.62 163 THR A N 1
ATOM 1335 C CA . THR A 1 163 ? 10.584 5.608 -23.159 1.00 51.62 163 THR A CA 1
ATOM 1336 C C . THR A 1 163 ? 9.083 5.643 -23.440 1.00 51.62 163 THR A C 1
ATOM 1338 O O . THR A 1 163 ? 8.683 5.677 -24.598 1.00 51.62 163 THR A O 1
ATOM 1341 N N . LEU A 1 164 ? 8.259 5.824 -22.403 1.00 44.69 164 LEU A N 1
ATOM 1342 C CA . LEU A 1 164 ? 6.805 5.983 -22.535 1.00 44.69 164 LEU A CA 1
ATOM 1343 C C . LEU A 1 164 ? 6.399 7.248 -23.314 1.00 44.69 164 LEU A C 1
ATOM 1345 O O . LEU A 1 164 ? 5.449 7.221 -24.096 1.00 44.69 164 LEU A O 1
ATOM 1349 N N . SER A 1 165 ? 7.134 8.354 -23.153 1.00 44.78 165 SER A N 1
ATOM 1350 C CA . SER A 1 165 ? 6.931 9.578 -23.948 1.00 44.78 165 SER A CA 1
ATOM 1351 C C . SER A 1 165 ? 7.270 9.368 -25.432 1.00 44.78 165 SER A C 1
ATOM 1353 O O . SER A 1 165 ? 6.549 9.832 -26.320 1.00 44.78 165 SER A O 1
ATOM 1355 N N . LYS A 1 166 ? 8.326 8.595 -25.724 1.00 51.56 166 LYS A N 1
ATOM 1356 C CA . LYS A 1 166 ? 8.675 8.193 -27.094 1.00 51.56 166 LYS A CA 1
ATOM 1357 C C . LYS A 1 166 ? 7.634 7.256 -27.701 1.00 51.56 166 LYS A C 1
ATOM 1359 O O . LYS A 1 166 ? 7.235 7.502 -28.839 1.00 51.56 166 LYS A O 1
ATOM 1364 N N . ASP A 1 167 ? 7.145 6.268 -26.957 1.00 46.62 167 ASP A N 1
ATOM 1365 C CA . ASP A 1 167 ? 6.146 5.314 -27.448 1.00 46.62 167 ASP A CA 1
ATOM 1366 C C . ASP A 1 167 ? 4.777 5.961 -27.677 1.00 46.62 167 ASP A C 1
ATOM 1368 O O . ASP A 1 167 ? 4.129 5.657 -28.681 1.00 46.62 167 ASP A O 1
ATOM 1372 N N . ARG A 1 168 ? 4.368 6.944 -26.855 1.00 44.56 168 ARG A N 1
ATOM 1373 C CA . ARG A 1 168 ? 3.201 7.797 -27.161 1.00 44.56 168 ARG A CA 1
ATOM 1374 C C . ARG A 1 168 ? 3.398 8.607 -28.443 1.00 44.56 168 ARG A C 1
ATOM 1376 O O . ARG A 1 168 ? 2.506 8.634 -29.282 1.00 44.56 168 ARG A O 1
ATOM 1383 N N . SER A 1 169 ? 4.580 9.188 -28.660 1.00 49.41 169 SER A N 1
ATOM 1384 C CA . SER A 1 169 ? 4.866 9.930 -29.901 1.00 49.41 169 SER A CA 1
ATOM 1385 C C . SER A 1 169 ? 4.913 9.032 -31.149 1.00 49.41 169 SER A C 1
ATOM 1387 O O . SER A 1 169 ? 4.573 9.471 -32.248 1.00 49.41 169 SER A O 1
ATOM 1389 N N . LEU A 1 170 ? 5.320 7.767 -30.992 1.00 44.66 170 LEU A N 1
ATOM 1390 C CA . LEU A 1 170 ? 5.352 6.770 -32.062 1.00 44.66 170 LEU A CA 1
ATOM 1391 C C . LEU A 1 170 ? 3.953 6.221 -32.358 1.00 44.66 170 LEU A C 1
ATOM 1393 O O . LEU A 1 170 ? 3.615 6.035 -33.525 1.00 44.66 170 LEU A O 1
ATOM 1397 N N . THR A 1 171 ? 3.117 6.026 -31.336 1.00 43.84 171 THR A N 1
ATOM 1398 C CA . THR A 1 171 ? 1.720 5.588 -31.501 1.00 43.84 171 THR A CA 1
ATOM 1399 C C . THR A 1 171 ? 0.808 6.698 -32.030 1.00 43.84 171 THR A C 1
ATOM 1401 O O . THR A 1 171 ? -0.063 6.405 -32.848 1.00 43.84 171 THR A O 1
ATOM 1404 N N . GLU A 1 172 ? 1.038 7.967 -31.676 1.00 47.38 172 GLU A N 1
ATOM 1405 C CA . GLU A 1 172 ? 0.356 9.116 -32.296 1.00 47.38 172 GLU A CA 1
ATOM 1406 C C . GLU A 1 172 ? 0.764 9.289 -33.767 1.00 47.38 172 GLU A C 1
ATOM 1408 O O . GLU A 1 172 ? -0.102 9.348 -34.639 1.00 47.38 172 GLU A O 1
ATOM 1413 N N . LYS A 1 173 ? 2.065 9.211 -34.090 1.00 50.38 173 LYS A N 1
ATOM 1414 C CA . LYS A 1 173 ? 2.534 9.218 -35.491 1.00 50.38 173 LYS A CA 1
ATOM 1415 C C . LYS A 1 173 ? 2.032 8.019 -36.301 1.00 50.38 173 LYS A C 1
ATOM 1417 O O . LYS A 1 173 ? 1.768 8.159 -37.496 1.00 50.38 173 LYS A O 1
ATOM 1422 N N . ALA A 1 174 ? 1.890 6.845 -35.683 1.00 42.72 174 ALA A N 1
ATOM 1423 C CA . ALA A 1 174 ? 1.324 5.664 -36.332 1.00 42.72 174 ALA A CA 1
ATOM 1424 C C . ALA A 1 174 ? -0.185 5.817 -36.589 1.00 42.72 174 ALA A C 1
ATOM 1426 O O . ALA A 1 174 ? -0.656 5.418 -37.656 1.00 42.72 174 ALA A O 1
ATOM 1427 N N . LYS A 1 175 ? -0.933 6.447 -35.670 1.00 42.53 175 LYS A N 1
ATOM 1428 C CA . LYS A 1 175 ? -2.348 6.803 -35.872 1.00 42.53 175 LYS A CA 1
ATOM 1429 C C . LYS A 1 175 ? -2.524 7.823 -36.998 1.00 42.53 175 LYS A C 1
ATOM 1431 O O . LYS A 1 175 ? -3.351 7.591 -37.876 1.00 42.53 175 LYS A O 1
ATOM 1436 N N . ASP A 1 176 ? -1.704 8.869 -37.056 1.00 51.09 176 ASP A N 1
ATOM 1437 C CA . ASP A 1 176 ? -1.766 9.877 -38.127 1.00 51.09 176 ASP A CA 1
ATOM 1438 C C . ASP A 1 176 ? -1.355 9.301 -39.496 1.00 51.09 176 ASP A C 1
ATOM 1440 O O . ASP A 1 176 ? -1.963 9.585 -40.536 1.00 51.09 176 ASP A O 1
ATOM 1444 N N . GLY A 1 177 ? -0.358 8.412 -39.510 1.00 48.22 177 GLY A N 1
ATOM 1445 C CA . GLY A 1 177 ? 0.054 7.666 -40.701 1.00 48.22 177 GLY A CA 1
ATOM 1446 C C . GLY A 1 177 ? -0.998 6.665 -41.198 1.00 48.22 177 GLY A C 1
ATOM 1447 O O . GLY A 1 177 ? -1.098 6.427 -42.402 1.00 48.22 177 GLY A O 1
ATOM 1448 N N . PHE A 1 178 ? -1.800 6.091 -40.299 1.00 37.66 178 PHE A N 1
ATOM 1449 C CA . PHE A 1 178 ? -2.896 5.182 -40.643 1.00 37.66 178 PHE A CA 1
ATOM 1450 C C . PHE A 1 178 ? -4.136 5.943 -41.142 1.00 37.66 178 PHE A C 1
ATOM 1452 O O . PHE A 1 178 ? -4.703 5.590 -42.177 1.00 37.66 178 PHE A O 1
ATOM 1459 N N . LEU A 1 179 ? -4.506 7.047 -40.484 1.00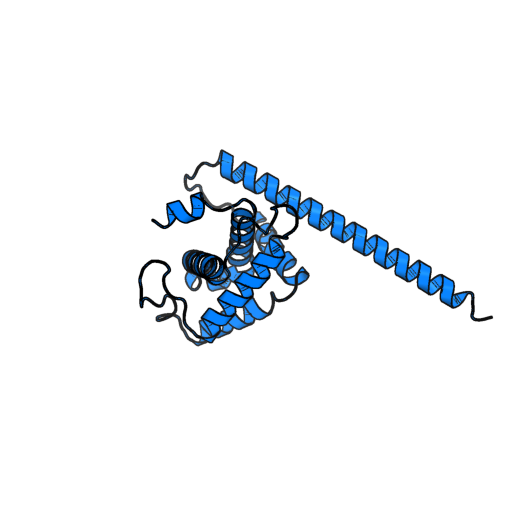 42.56 179 LEU A N 1
ATOM 1460 C CA . LEU A 1 179 ? -5.641 7.893 -40.875 1.00 42.56 179 LEU A CA 1
ATOM 1461 C C . LEU A 1 179 ? -5.408 8.612 -42.217 1.00 42.56 179 LEU A C 1
ATOM 1463 O O . LEU A 1 179 ? -6.317 8.690 -43.044 1.00 42.56 179 LEU A O 1
ATOM 1467 N N . SER A 1 180 ? -4.178 9.052 -42.498 1.00 52.72 180 SER A N 1
ATOM 1468 C CA . SER A 1 180 ? -3.823 9.655 -43.796 1.00 52.72 180 SER A CA 1
ATOM 1469 C C . SER A 1 180 ? -3.790 8.657 -44.963 1.00 52.72 180 SER A C 1
ATOM 1471 O O . SER A 1 180 ? -3.957 9.057 -46.116 1.00 52.72 180 SER A O 1
ATOM 1473 N N . LYS A 1 181 ? -3.606 7.356 -44.692 1.00 50.75 181 LYS A N 1
ATOM 1474 C CA . LYS A 1 181 ? -3.738 6.287 -45.699 1.00 50.75 181 LYS A CA 1
ATOM 1475 C C . LYS A 1 181 ? -5.200 5.938 -45.980 1.00 50.75 181 LYS A C 1
ATOM 1477 O O . LYS A 1 181 ? -5.534 5.667 -47.129 1.00 50.75 181 LYS A O 1
ATOM 1482 N N . LEU A 1 182 ? -6.071 6.006 -44.972 1.00 40.91 182 LEU A N 1
ATOM 1483 C CA . LEU A 1 182 ? -7.513 5.794 -45.142 1.00 40.91 182 LEU A CA 1
ATOM 1484 C C . LEU A 1 182 ? -8.178 6.904 -45.970 1.00 40.91 182 LEU A C 1
ATOM 1486 O O . LEU A 1 182 ? -9.023 6.598 -46.803 1.00 40.91 182 LEU A O 1
ATOM 1490 N N . SER A 1 183 ? -7.748 8.165 -45.833 1.00 45.66 183 SER A N 1
ATOM 1491 C CA . SER A 1 183 ? -8.314 9.283 -46.614 1.00 45.66 183 SER A CA 1
ATOM 1492 C C . SER A 1 183 ? -7.877 9.316 -48.089 1.00 45.66 183 SER A C 1
ATOM 1494 O O . SER A 1 183 ? -8.457 10.065 -48.874 1.00 45.66 183 SER A O 1
ATOM 1496 N N . LYS A 1 184 ? -6.857 8.538 -48.480 1.00 51.03 184 LYS A N 1
ATOM 1497 C CA . LYS A 1 184 ? -6.354 8.462 -49.866 1.00 51.03 184 LYS A CA 1
ATOM 1498 C C . LYS A 1 184 ? -6.975 7.331 -50.693 1.00 51.03 184 LYS A C 1
ATOM 1500 O O . LYS A 1 184 ? -6.768 7.316 -51.899 1.00 51.03 184 LYS A O 1
ATOM 1505 N N . ASN A 1 185 ? -7.744 6.433 -50.073 1.00 43.84 185 ASN A N 1
ATOM 1506 C CA . ASN A 1 185 ? -8.401 5.298 -50.737 1.00 43.84 185 ASN A CA 1
ATOM 1507 C C . ASN A 1 185 ? -9.922 5.487 -50.922 1.00 43.84 185 ASN A C 1
ATOM 1509 O O . ASN A 1 185 ? -10.618 4.530 -51.249 1.00 43.84 185 ASN A O 1
ATOM 1513 N N . THR A 1 186 ? -10.447 6.695 -50.702 1.00 45.91 186 THR A N 1
ATOM 1514 C CA . THR A 1 186 ? -11.883 7.022 -50.821 1.00 45.91 186 THR A CA 1
ATOM 1515 C C . THR A 1 186 ? -12.224 7.961 -51.984 1.00 45.91 186 THR A C 1
ATOM 1517 O O . THR A 1 186 ? -13.230 8.657 -51.908 1.00 45.91 186 THR A O 1
ATOM 1520 N N . ASN A 1 187 ? -11.431 7.967 -53.061 1.00 40.12 187 ASN A N 1
ATOM 1521 C CA . ASN A 1 187 ? -11.811 8.579 -54.343 1.00 40.12 187 ASN A CA 1
ATOM 1522 C C . ASN A 1 187 ? -11.700 7.564 -55.476 1.00 40.12 187 ASN A C 1
ATOM 1524 O O . ASN A 1 187 ? -10.630 6.920 -55.558 1.00 40.12 187 ASN A O 1
#

Organism: Mytilus edulis (NCBI:txid6550)

Solvent-accessible surface area (backbone atoms only — not comparable to full-atom values): 10707 Å² total; per-residue (Å²): 117,72,66,59,58,65,70,67,47,50,74,60,54,50,49,23,53,50,49,49,50,30,26,40,65,30,62,40,39,96,42,39,91,76,63,32,74,66,53,58,50,32,46,46,53,53,51,48,64,75,61,64,69,51,77,85,74,58,57,89,84,78,69,57,40,66,60,54,39,42,53,48,49,51,50,48,31,51,28,40,75,68,53,46,41,64,40,80,90,42,86,93,40,48,74,40,73,85,57,57,68,69,56,41,49,54,50,30,57,55,53,63,64,41,76,46,73,68,44,43,51,50,28,36,48,42,23,56,68,51,48,78,72,50,93,76,84,91,75,98,62,68,63,68,66,51,50,52,50,48,51,51,50,51,49,52,51,51,48,52,54,49,52,51,52,49,50,51,55,50,52,50,51,49,49,54,57,50,54,59,52,57,71,69,72,76,120

pLDDT: mean 72.59, std 21.17, range [32.94, 96.94]

Foldseek 3Di:
DLVVVLVPDDLLLVLLLVLVVLLCVFVVVVCCVPCPSQLLSLLSVVLCVVPVPVVPPPPVPPDDSLVVNLSSLVSSLVCLVVLARDGNPDPPDGSSPPPDNVSSVVSSVSSVQSNDSVSSLVSSVRSVVVVVVDDDDDDDDPCVVVVVSVVVSVVVSVVVVVVVVVVVVVVVVVVVVVVVVVVVPPD

Nearest PDB structures (foldseek):
  8gjy-assembly1_A  TM=8.351E-01  e=1.832E-03  Stylophora pistillata
  5wp9-assembly1_B  TM=8.061E-01  e=7.317E-02  Homo sapiens
  7lt1-assembly1_A  TM=7.141E-01  e=4.099E-02  Homo sapiens
  8gjw-assembly1_A  TM=7.758E-01  e=6.586E-02  Crassostrea virginica
  7lt2-assembly1_A  TM=6.941E-01  e=4.099E-02  Tribolium castaneum

Sequence (187 aa):
MEIALVQNFTPLQKSTFLLLKAIHKGYLSEYAEILTTYHWKTAYFLYCENHEFDELKRDDTEVCPFDEVSLVLCFMKECLDLRKLNHYFIEGCNLFISLPIEKIKCIAETISRLQDYDSIICAVKMFWELGAKQEVPDEIVDQQTQEQSKIKLVNAIKEALKTLSKDRSLTEKAKDGFLSKLSKNTN

InterPro domains:
  IPR046906 Mab-21-like, HhH/H2TH-like domain [PF20266] (15-112)